Protein AF-A0A964MW70-F1 (afdb_monomer)

Radius of gyration: 24.12 Å; Cα contacts (8 Å, |Δi|>4): 691; chains: 1; bounding box: 58×48×66 Å

Foldseek 3Di:
DDQALLNVLCVVVVADKDKQFFDFDPLCFLVRSCVRRVHDQQQEWDWFWKAAPVRAIAIEIGRRPWDFQQVQVCVVVVTPTMGTDDQVSLCVFQVAHPQQGFPGSGPHDHAYEYAQCNLVDQKHWYHSRYHRMTMMHGVVSVCVSRVHHYGNGTDDDPDDDDDDDDDDDRDDPDQAFPVNVVVDDPPQWFWWFFSSGIDTHHDDDPVLVVLLVLVCCLVVVLCVVVCLLWDKDAPPAWADLDRRGIHGARMFTAGNVRPVQDDPRHGDAAGQEGEHEDDPVCVCCLVPVVQVVNLQRDRQKYWYHYLVQLKIWIFGHDPVSHGDGDDIDHAPPQAWDDDPSRPPRTHGSNVSNPDD

Mean predicted aligned error: 15.32 Å

Sequence (356 aa):
MSATPAIHFLRAHKVPYTQQPYRYEERGGTAVSARELGVDEHLVIKTLIMEDEAKQPLIVLMHGDRDVSTKNLARQIGKKTVSLCDPEVAQKHSGYLVGGTSPFGTRKAMPVYMERTIADLDRVFINGGRRGFLVALAPADLVRALSPTLVDAQVQDFLMREQDAMPTIARSDVRLTYDDFLRFPEDGKRHELIDGVHYVTASPNLGHQELLGRLHLAIGNFLVGRRHLGRVFLSPSDVVLSYYDIVEPDLLFVAGDQQDILTEANVQGPPALVVEILSPSTRRRDEGIKRKLFAEKGIREYWIVDPKGLRVTVFRRSGDGQFPRLTELAAGQALRLKTPLLPGFALSIDDLFAPA

Structure (mmCIF, N/CA/C/O backbone):
data_AF-A0A964MW70-F1
#
_entry.id   AF-A0A964MW70-F1
#
loop_
_atom_site.group_PDB
_atom_site.id
_atom_site.type_symbol
_atom_site.label_atom_id
_atom_site.label_alt_id
_atom_site.label_comp_id
_atom_site.label_asym_id
_atom_site.label_entity_id
_atom_site.label_seq_id
_atom_site.pdbx_PDB_ins_code
_atom_site.Cartn_x
_atom_site.Cartn_y
_atom_site.Cartn_z
_atom_site.occupancy
_atom_site.B_iso_or_equiv
_atom_site.auth_seq_id
_atom_site.auth_comp_id
_atom_site.auth_asym_id
_atom_site.auth_atom_id
_atom_site.pdbx_PDB_model_num
ATOM 1 N N . MET A 1 1 ? 28.906 -2.434 -30.046 1.00 52.22 1 MET A N 1
ATOM 2 C CA . MET A 1 1 ? 28.549 -2.860 -28.670 1.00 52.22 1 MET A CA 1
ATOM 3 C C . MET A 1 1 ? 28.626 -4.377 -28.610 1.00 52.22 1 MET A C 1
ATOM 5 O O . MET A 1 1 ? 28.140 -5.008 -29.542 1.00 52.22 1 MET A O 1
ATOM 9 N N . SER A 1 2 ? 29.267 -4.953 -27.589 1.00 61.12 2 SER A N 1
ATOM 10 C CA . SER A 1 2 ? 29.343 -6.410 -27.417 1.00 61.12 2 SER A CA 1
ATOM 11 C C . SER A 1 2 ? 27.939 -7.008 -27.287 1.00 61.12 2 SER A C 1
ATOM 13 O O . SER A 1 2 ? 27.072 -6.442 -26.619 1.00 61.12 2 SER A O 1
ATOM 15 N N . ALA A 1 3 ? 27.695 -8.122 -27.976 1.00 84.12 3 ALA A N 1
ATOM 16 C CA . ALA A 1 3 ? 26.429 -8.834 -27.884 1.00 84.12 3 ALA A CA 1
ATOM 17 C C . ALA A 1 3 ? 26.310 -9.479 -26.494 1.00 84.12 3 ALA A C 1
ATOM 19 O O . ALA A 1 3 ? 27.238 -10.124 -26.013 1.00 84.12 3 ALA A O 1
ATOM 20 N N . THR A 1 4 ? 25.178 -9.266 -25.826 1.00 94.94 4 THR A N 1
ATOM 21 C CA . THR A 1 4 ? 24.877 -9.905 -24.539 1.00 94.94 4 THR A CA 1
ATOM 22 C C . THR A 1 4 ? 24.480 -11.372 -24.765 1.00 94.94 4 THR A C 1
ATOM 24 O O . THR A 1 4 ? 24.057 -11.724 -25.875 1.00 94.94 4 THR A O 1
ATOM 27 N N . PRO A 1 5 ? 24.522 -12.240 -23.735 1.00 96.44 5 PRO A N 1
ATOM 28 C CA . PRO A 1 5 ? 24.026 -13.611 -23.875 1.00 96.44 5 PRO A CA 1
ATOM 29 C C . PRO A 1 5 ? 22.554 -13.679 -24.325 1.00 96.44 5 PRO A C 1
ATOM 31 O O . PRO A 1 5 ? 22.184 -14.586 -25.066 1.00 96.44 5 PRO A O 1
ATOM 34 N N . ALA A 1 6 ? 21.742 -12.667 -23.994 1.00 97.25 6 ALA A N 1
ATOM 35 C CA . ALA A 1 6 ? 20.357 -12.564 -24.441 1.00 97.25 6 ALA A CA 1
ATOM 36 C C . ALA A 1 6 ? 20.277 -12.328 -25.956 1.00 97.25 6 ALA A C 1
ATOM 38 O O . ALA A 1 6 ? 19.534 -13.009 -26.655 1.00 97.25 6 ALA A O 1
ATOM 39 N N . ILE A 1 7 ? 21.103 -11.424 -26.495 1.00 97.69 7 ILE A N 1
ATOM 40 C CA . ILE A 1 7 ? 21.187 -11.186 -27.943 1.00 97.69 7 ILE A CA 1
ATOM 41 C C . ILE A 1 7 ? 21.673 -12.432 -28.690 1.00 97.69 7 ILE A C 1
ATOM 43 O O . ILE A 1 7 ? 21.158 -12.741 -29.765 1.00 97.69 7 ILE A O 1
ATOM 47 N N . HIS A 1 8 ? 22.631 -13.171 -28.129 1.00 97.00 8 HIS A N 1
ATOM 48 C CA . HIS A 1 8 ? 23.061 -14.447 -28.700 1.00 97.00 8 HIS A CA 1
ATOM 49 C C . HIS A 1 8 ? 21.929 -15.478 -28.715 1.00 97.00 8 HIS A C 1
ATOM 51 O O . HIS A 1 8 ? 21.694 -16.096 -29.753 1.00 97.00 8 HIS A O 1
ATOM 57 N N . PHE A 1 9 ? 21.192 -15.611 -27.609 1.00 97.56 9 PHE A N 1
ATOM 58 C CA . PHE A 1 9 ? 20.033 -16.494 -27.516 1.00 97.56 9 PHE A CA 1
ATOM 59 C C . PHE A 1 9 ? 18.970 -16.144 -28.565 1.00 97.56 9 PHE A C 1
ATOM 61 O O . PHE A 1 9 ? 18.556 -17.018 -29.325 1.00 97.56 9 PHE A O 1
ATOM 68 N N . LEU A 1 10 ? 18.570 -14.871 -28.660 1.00 97.50 10 LEU A N 1
ATOM 69 C CA . LEU A 1 10 ? 17.536 -14.421 -29.600 1.00 97.50 10 LEU A CA 1
ATOM 70 C C . LEU A 1 10 ? 17.926 -14.693 -31.056 1.00 97.50 10 LEU A C 1
ATOM 72 O O . LEU A 1 10 ? 17.113 -15.190 -31.833 1.00 97.50 10 LEU A O 1
ATOM 76 N N . ARG A 1 11 ? 19.189 -14.436 -31.418 1.00 97.06 11 ARG A N 1
ATOM 77 C CA . ARG A 1 11 ? 19.714 -14.740 -32.758 1.00 97.06 11 ARG A CA 1
ATOM 78 C C . ARG A 1 11 ? 19.714 -16.239 -33.048 1.00 97.06 11 ARG A C 1
ATOM 80 O O . ARG A 1 11 ? 19.270 -16.638 -34.120 1.00 97.06 11 ARG A O 1
ATOM 87 N N . ALA A 1 12 ? 20.172 -17.060 -32.101 1.00 96.81 12 ALA A N 1
ATOM 88 C CA . ALA A 1 12 ? 20.212 -18.515 -32.254 1.00 96.81 12 ALA A CA 1
ATOM 89 C C . ALA A 1 12 ? 18.808 -19.117 -32.453 1.00 96.81 12 ALA A C 1
ATOM 91 O O . ALA A 1 12 ? 18.634 -20.016 -33.271 1.00 96.81 12 ALA A O 1
ATOM 92 N N . HIS A 1 13 ? 17.799 -18.565 -31.774 1.00 96.56 13 HIS A N 1
ATOM 93 C CA . HIS A 1 13 ? 16.400 -19.008 -31.857 1.00 96.56 13 HIS A CA 1
ATOM 94 C C . HIS A 1 13 ? 15.584 -18.277 -32.934 1.00 96.56 13 HIS A C 1
ATOM 96 O O . HIS A 1 13 ? 14.363 -18.455 -33.016 1.00 96.56 13 HIS A O 1
ATOM 102 N N . LYS A 1 14 ? 16.252 -17.455 -33.762 1.00 97.19 14 LYS A N 1
ATOM 103 C CA . LYS A 1 14 ? 15.648 -16.665 -34.845 1.00 97.19 14 LYS A CA 1
ATOM 104 C C . LYS A 1 14 ? 14.423 -15.883 -34.361 1.00 97.19 14 LYS A C 1
ATOM 106 O O . LYS A 1 14 ? 13.366 -15.901 -34.985 1.00 97.19 14 LYS A O 1
ATOM 111 N N . VAL A 1 15 ? 14.546 -15.255 -33.196 1.00 97.56 15 VAL A N 1
ATOM 112 C CA . VAL A 1 15 ? 13.506 -14.394 -32.634 1.00 97.56 15 VAL A CA 1
ATOM 113 C C . VAL A 1 15 ? 13.641 -13.006 -33.259 1.00 97.56 15 VAL A C 1
ATOM 115 O O . VAL A 1 15 ? 14.720 -12.420 -33.156 1.00 97.56 15 VAL A O 1
ATOM 118 N N . PRO A 1 16 ? 12.599 -12.466 -33.913 1.00 97.00 16 PRO A N 1
ATOM 119 C CA . PRO A 1 16 ? 12.584 -11.076 -34.348 1.00 97.00 16 PRO A CA 1
ATOM 120 C C . PRO A 1 16 ? 12.596 -10.134 -33.139 1.00 97.00 16 PRO A C 1
ATOM 122 O O . PRO A 1 16 ? 11.816 -10.294 -32.203 1.00 97.00 16 PRO A O 1
ATOM 125 N N . TYR A 1 17 ? 13.480 -9.138 -33.145 1.00 97.81 17 TYR A N 1
ATOM 126 C CA . TYR A 1 17 ? 13.517 -8.104 -32.112 1.00 97.81 17 TYR A CA 1
ATOM 127 C C . TYR A 1 17 ? 14.133 -6.812 -32.650 1.00 97.81 17 TYR A C 1
ATOM 129 O O . TYR A 1 17 ? 14.939 -6.821 -33.582 1.00 97.81 17 TYR A O 1
ATOM 137 N N . THR A 1 18 ? 13.815 -5.695 -32.004 1.00 97.62 18 THR A N 1
ATOM 138 C CA . THR A 1 18 ? 14.512 -4.415 -32.198 1.00 97.62 18 THR A CA 1
ATOM 139 C C . THR A 1 18 ? 15.239 -4.017 -30.926 1.00 97.62 18 THR A C 1
ATOM 141 O O . THR A 1 18 ? 14.731 -4.238 -29.829 1.00 97.62 18 THR A O 1
ATOM 144 N N . GLN A 1 19 ? 16.407 -3.402 -31.061 1.00 96.88 19 GLN A N 1
ATOM 145 C CA . GLN A 1 19 ? 17.203 -2.922 -29.933 1.00 96.88 19 GLN A CA 1
ATOM 146 C C . GLN A 1 19 ? 16.720 -1.549 -29.465 1.00 96.88 19 GLN A C 1
ATOM 148 O O . GLN A 1 19 ? 16.511 -0.672 -30.295 1.00 96.88 19 GLN A O 1
ATOM 153 N N . GLN A 1 20 ? 16.581 -1.371 -28.152 1.00 96.25 20 GLN A N 1
ATOM 154 C CA . GLN A 1 20 ? 16.084 -0.148 -27.520 1.00 96.25 20 GLN A CA 1
ATOM 155 C C . GLN A 1 20 ? 17.065 0.295 -26.418 1.00 96.25 20 GLN A C 1
ATOM 157 O O . GLN A 1 20 ? 16.895 -0.060 -25.245 1.00 96.25 20 GLN A O 1
ATOM 162 N N . PRO A 1 21 ? 18.171 0.975 -26.777 1.00 94.94 21 PRO A N 1
ATOM 163 C CA . PRO A 1 21 ? 19.058 1.572 -25.789 1.00 94.94 21 PRO A CA 1
ATOM 164 C C . PRO A 1 21 ? 18.368 2.763 -25.115 1.00 94.94 21 PRO A C 1
ATOM 166 O O . PRO A 1 21 ? 17.675 3.531 -25.771 1.00 94.94 21 PRO A O 1
ATOM 169 N N . TYR A 1 22 ? 18.597 2.936 -23.819 1.00 89.94 22 TYR A N 1
ATOM 170 C CA . TYR A 1 22 ? 18.085 4.070 -23.053 1.00 89.94 22 TYR A CA 1
ATOM 171 C C . TYR A 1 22 ? 19.114 4.512 -22.014 1.00 89.94 22 TYR A C 1
ATOM 173 O O . TYR A 1 22 ? 20.021 3.752 -21.650 1.00 89.94 22 TYR A O 1
ATOM 181 N N . ARG A 1 23 ? 18.994 5.748 -21.523 1.00 87.38 23 ARG A N 1
ATOM 182 C CA . ARG A 1 23 ? 19.874 6.238 -20.464 1.00 87.38 23 ARG A CA 1
ATOM 183 C C . ARG A 1 23 ? 19.537 5.516 -19.162 1.00 87.38 23 ARG A C 1
ATOM 185 O O . ARG A 1 23 ? 18.455 5.679 -18.611 1.00 87.38 23 ARG A O 1
ATOM 192 N N . TYR A 1 24 ? 20.465 4.695 -18.679 1.00 80.62 24 TYR A N 1
ATOM 193 C CA . TYR A 1 24 ? 20.285 4.022 -17.398 1.00 80.62 24 TYR A CA 1
ATOM 194 C C . TYR A 1 24 ? 20.363 5.023 -16.244 1.00 80.62 24 TYR A C 1
ATOM 196 O O . TYR A 1 24 ? 21.269 5.855 -16.195 1.00 80.62 24 TYR A O 1
ATOM 204 N N . GLU A 1 25 ? 19.450 4.866 -15.296 1.00 78.69 25 GLU A N 1
ATOM 205 C CA . GLU A 1 25 ? 19.425 5.573 -14.024 1.00 78.69 25 GLU A CA 1
ATOM 206 C C . GLU A 1 25 ? 19.442 4.526 -12.906 1.00 78.69 25 GLU A C 1
ATOM 208 O O . GLU A 1 25 ? 18.705 3.532 -12.947 1.00 78.69 25 GLU A O 1
ATOM 213 N N . GLU A 1 26 ? 20.327 4.704 -11.930 1.00 68.44 26 GLU A N 1
ATOM 214 C CA . GLU A 1 26 ? 20.434 3.775 -10.811 1.00 68.44 26 GLU A CA 1
ATOM 215 C C . GLU A 1 26 ? 19.157 3.813 -9.962 1.00 68.44 26 GLU A C 1
ATOM 217 O O . GLU A 1 26 ? 18.648 4.881 -9.650 1.00 68.44 26 GLU A O 1
ATOM 222 N N . ARG A 1 27 ? 18.615 2.634 -9.621 1.00 61.12 27 ARG A N 1
ATOM 223 C CA . ARG A 1 27 ? 17.327 2.464 -8.914 1.00 61.12 27 ARG A CA 1
ATOM 224 C C . ARG A 1 27 ? 16.087 3.020 -9.645 1.00 61.12 27 ARG A C 1
ATOM 226 O O . ARG A 1 27 ? 15.013 3.048 -9.057 1.00 61.12 27 ARG A O 1
ATOM 233 N N . GLY A 1 28 ? 16.189 3.345 -10.936 1.00 60.06 28 GLY A N 1
ATOM 234 C CA . GLY A 1 28 ? 15.074 3.867 -11.739 1.00 60.06 28 GLY A CA 1
ATOM 235 C C . GLY A 1 28 ? 13.985 2.855 -12.136 1.00 60.06 28 GLY A C 1
ATOM 236 O O . GLY A 1 28 ? 12.883 3.243 -12.521 1.00 60.06 28 GLY A O 1
ATOM 237 N N . GLY A 1 29 ? 14.274 1.551 -12.057 1.00 78.88 29 GLY A N 1
ATOM 238 C CA . GLY A 1 29 ? 13.310 0.493 -12.382 1.00 78.88 29 GLY A CA 1
ATOM 239 C C . GLY A 1 29 ? 12.794 0.539 -13.829 1.00 78.88 29 GLY A C 1
ATOM 240 O O . GLY A 1 29 ? 13.486 0.995 -14.742 1.00 78.88 29 GLY A O 1
ATOM 241 N N . THR A 1 30 ? 11.581 0.028 -14.040 1.00 79.25 30 THR A N 1
ATOM 242 C CA . THR A 1 30 ? 10.905 0.010 -15.347 1.00 79.25 30 THR A CA 1
ATOM 243 C C . THR A 1 30 ? 10.373 1.378 -15.763 1.00 79.25 30 THR A C 1
ATOM 245 O O . THR A 1 30 ? 10.459 1.705 -16.948 1.00 79.25 30 THR A O 1
ATOM 248 N N . ALA A 1 31 ? 9.955 2.210 -14.805 1.00 73.31 31 ALA A N 1
ATOM 249 C CA . ALA A 1 31 ? 9.483 3.575 -15.028 1.00 73.31 31 ALA A CA 1
ATOM 250 C C . ALA A 1 31 ? 10.495 4.441 -15.796 1.00 73.31 31 ALA A C 1
ATOM 252 O O . ALA A 1 31 ? 10.123 5.140 -16.736 1.00 73.31 31 ALA A O 1
ATOM 253 N N . VAL A 1 32 ? 11.792 4.353 -15.468 1.00 78.56 32 VAL A N 1
ATOM 254 C CA . VAL A 1 32 ? 12.830 5.086 -16.214 1.00 78.56 32 VAL A CA 1
ATOM 255 C C . VAL A 1 32 ? 12.936 4.594 -17.651 1.00 78.56 32 VAL A C 1
ATOM 257 O O . VAL A 1 32 ? 12.932 5.405 -18.569 1.00 78.56 32 VAL A O 1
ATOM 260 N N . SER A 1 33 ? 12.987 3.281 -17.888 1.00 81.19 33 SER A N 1
ATOM 261 C CA . SER A 1 33 ? 13.048 2.779 -19.266 1.00 81.19 33 SER A CA 1
ATOM 262 C C . SER A 1 33 ? 11.795 3.111 -20.078 1.00 81.19 33 SER A C 1
ATOM 264 O O . SER A 1 33 ? 11.914 3.402 -21.262 1.00 81.19 33 SER A O 1
ATOM 266 N N . ALA A 1 34 ? 10.618 3.114 -19.447 1.00 82.12 34 ALA A N 1
ATOM 267 C CA . ALA A 1 34 ? 9.363 3.506 -20.076 1.00 82.12 34 ALA A CA 1
ATOM 268 C C . ALA A 1 34 ? 9.392 4.988 -20.486 1.00 82.12 34 ALA A C 1
ATOM 270 O O . ALA A 1 34 ? 9.175 5.314 -21.653 1.00 82.12 34 ALA A O 1
ATOM 271 N N . ARG A 1 35 ? 9.786 5.869 -19.552 1.00 89.31 35 ARG A N 1
ATOM 272 C CA . ARG A 1 35 ? 9.960 7.312 -19.774 1.00 89.31 35 ARG A CA 1
ATOM 273 C C . ARG A 1 35 ? 10.939 7.610 -20.908 1.00 89.31 35 ARG A C 1
ATOM 275 O O . ARG A 1 35 ? 10.603 8.355 -21.819 1.00 89.31 35 ARG A O 1
ATOM 282 N N . GLU A 1 36 ? 12.141 7.039 -20.855 1.00 85.62 36 GLU A N 1
ATOM 283 C CA . GLU A 1 36 ? 13.201 7.312 -21.836 1.00 85.62 36 GLU A CA 1
ATOM 284 C C . GLU A 1 36 ? 12.852 6.800 -23.241 1.00 85.62 36 GLU A C 1
ATOM 286 O O . GLU A 1 36 ? 13.302 7.368 -24.233 1.00 85.62 36 GLU A O 1
ATOM 291 N N . LEU A 1 37 ? 12.061 5.727 -23.335 1.00 88.38 37 LEU A N 1
ATOM 292 C CA . LEU A 1 37 ? 11.615 5.165 -24.611 1.00 88.38 37 LEU A CA 1
ATOM 293 C C . LEU A 1 37 ? 10.277 5.750 -25.092 1.00 88.38 37 LEU A C 1
ATOM 295 O O . LEU A 1 37 ? 9.871 5.457 -26.215 1.00 88.38 37 LEU A O 1
ATOM 299 N N . GLY A 1 38 ? 9.603 6.566 -24.274 1.00 87.44 38 GLY A N 1
ATOM 300 C CA . GLY A 1 38 ? 8.296 7.144 -24.590 1.00 87.44 38 GLY A CA 1
ATOM 301 C C . GLY A 1 38 ? 7.191 6.096 -24.734 1.00 87.44 38 GLY A C 1
ATOM 302 O O . GLY A 1 38 ? 6.350 6.214 -25.623 1.00 87.44 38 GLY A O 1
ATOM 303 N N . VAL A 1 39 ? 7.216 5.049 -23.906 1.00 85.31 39 VAL A N 1
ATOM 304 C CA . VAL A 1 39 ? 6.242 3.945 -23.935 1.00 85.31 39 VAL A CA 1
ATOM 305 C C . VAL A 1 39 ? 5.545 3.796 -22.590 1.00 85.31 39 VAL A C 1
ATOM 307 O O . VAL A 1 39 ? 6.069 4.223 -21.564 1.00 85.31 39 VAL A O 1
ATOM 310 N N . ASP A 1 40 ? 4.375 3.162 -22.594 1.00 83.31 40 ASP A N 1
ATOM 311 C CA . ASP A 1 40 ? 3.671 2.801 -21.366 1.00 83.31 40 ASP A CA 1
ATOM 312 C C . ASP A 1 40 ? 4.504 1.791 -20.548 1.00 83.31 40 ASP A C 1
ATOM 314 O O . ASP A 1 40 ? 5.035 0.816 -21.094 1.00 83.31 40 ASP A O 1
ATOM 318 N N . GLU A 1 41 ? 4.632 2.019 -19.237 1.00 87.69 41 GLU A N 1
ATOM 319 C CA . GLU A 1 41 ? 5.361 1.127 -18.331 1.00 87.69 41 GLU A CA 1
ATOM 320 C C . GLU A 1 41 ? 4.754 -0.283 -18.292 1.00 87.69 41 GLU A C 1
ATOM 322 O O . GLU A 1 41 ? 5.486 -1.261 -18.126 1.00 87.69 41 GLU A O 1
ATOM 327 N N . HIS A 1 42 ? 3.451 -0.413 -18.544 1.00 93.12 42 HIS A N 1
ATOM 328 C CA . HIS A 1 42 ? 2.763 -1.695 -18.650 1.00 93.12 42 HIS A CA 1
ATOM 329 C C . HIS A 1 42 ? 3.316 -2.581 -19.780 1.00 93.12 42 HIS A C 1
ATOM 331 O O . HIS A 1 42 ? 3.296 -3.811 -19.682 1.00 93.12 42 HIS A O 1
ATOM 337 N N . LEU A 1 43 ? 3.874 -1.978 -20.838 1.00 89.56 43 LEU A N 1
ATOM 338 C CA . LEU A 1 43 ? 4.520 -2.694 -21.946 1.00 89.56 43 LEU A CA 1
ATOM 339 C C . LEU A 1 43 ? 5.961 -3.113 -21.619 1.00 89.56 43 LEU A C 1
ATOM 341 O O . LEU A 1 43 ? 6.555 -3.917 -22.346 1.00 89.56 43 LEU A O 1
ATOM 345 N N . VAL A 1 44 ? 6.547 -2.569 -20.549 1.00 96.00 44 VAL A N 1
ATOM 346 C CA . VAL A 1 44 ? 7.895 -2.911 -20.095 1.00 96.00 44 VAL A CA 1
ATOM 347 C C . VAL A 1 44 ? 7.820 -4.103 -19.148 1.00 96.00 44 VAL A C 1
ATOM 349 O O . VAL A 1 44 ? 7.258 -4.018 -18.067 1.00 96.00 44 VAL A O 1
ATOM 352 N N . ILE A 1 45 ? 8.420 -5.229 -19.519 1.00 97.75 45 ILE A N 1
ATOM 353 C CA . ILE A 1 45 ? 8.318 -6.479 -18.766 1.00 97.75 45 ILE A CA 1
ATOM 354 C C . ILE A 1 45 ? 9.520 -6.653 -17.837 1.00 97.75 45 ILE A C 1
ATOM 356 O O . ILE A 1 45 ? 10.677 -6.738 -18.267 1.00 97.75 45 ILE A O 1
ATOM 360 N N . LYS A 1 46 ? 9.237 -6.762 -16.538 1.00 94.38 46 LYS A N 1
ATOM 361 C CA . LYS A 1 46 ? 10.203 -7.130 -15.499 1.00 94.38 46 LYS A CA 1
ATOM 362 C C . LYS A 1 46 ? 10.538 -8.605 -15.607 1.00 94.38 46 LYS A C 1
ATOM 364 O O . LYS A 1 46 ? 9.657 -9.445 -15.743 1.00 94.38 46 LYS A O 1
ATOM 369 N N . THR A 1 47 ? 11.823 -8.916 -15.478 1.00 96.31 47 THR A N 1
ATOM 370 C CA . THR A 1 47 ? 12.310 -10.287 -15.303 1.00 96.31 47 THR A CA 1
ATOM 371 C C . THR A 1 47 ? 12.795 -10.447 -13.874 1.00 96.31 47 THR A C 1
ATOM 373 O O . THR A 1 47 ? 13.833 -9.900 -13.501 1.00 96.31 47 THR A O 1
ATOM 376 N N . LEU A 1 48 ? 12.033 -11.178 -13.070 1.00 94.50 48 LEU A N 1
ATOM 377 C CA . LEU A 1 48 ? 12.323 -11.406 -11.660 1.00 94.50 48 LEU A CA 1
ATOM 378 C C . LEU A 1 48 ? 12.856 -12.822 -11.476 1.00 94.50 48 LEU A C 1
ATOM 380 O O . LEU A 1 48 ? 12.255 -13.777 -11.964 1.00 94.50 48 LEU A O 1
ATOM 384 N N . ILE A 1 49 ? 13.973 -12.955 -10.761 1.00 94.50 49 ILE A N 1
ATOM 385 C CA . ILE A 1 49 ? 14.483 -14.259 -10.333 1.00 94.50 49 ILE A CA 1
ATOM 386 C C . ILE A 1 49 ? 13.954 -14.513 -8.928 1.00 94.50 49 ILE A C 1
ATOM 388 O O . ILE A 1 49 ? 14.224 -13.743 -8.006 1.00 94.50 49 ILE A O 1
ATOM 392 N N . MET A 1 50 ? 13.165 -15.566 -8.790 1.00 96.25 50 MET A N 1
ATOM 393 C CA . MET A 1 50 ? 12.509 -15.958 -7.550 1.00 96.25 50 MET A CA 1
ATOM 394 C C . MET A 1 50 ? 12.907 -17.385 -7.187 1.00 96.25 50 MET A C 1
ATOM 396 O O . MET A 1 50 ? 13.498 -18.099 -7.995 1.00 96.25 50 MET A O 1
ATOM 400 N N . GLU A 1 51 ? 12.560 -17.813 -5.985 1.00 94.06 51 GLU A N 1
ATOM 401 C CA . GLU A 1 51 ? 12.820 -19.158 -5.486 1.00 94.06 51 GLU A CA 1
ATOM 402 C C . GLU A 1 51 ? 11.646 -19.682 -4.661 1.00 94.06 51 GLU A C 1
ATOM 404 O O . GLU A 1 51 ? 10.903 -18.905 -4.055 1.00 94.06 51 GLU A O 1
ATOM 409 N N . ASP A 1 52 ? 11.472 -21.002 -4.667 1.00 95.56 52 ASP A N 1
ATOM 410 C CA . ASP A 1 52 ? 10.495 -21.690 -3.822 1.00 95.56 52 ASP A CA 1
ATOM 411 C C . ASP A 1 52 ? 11.048 -22.008 -2.417 1.00 95.56 52 ASP A C 1
ATOM 413 O O . ASP A 1 52 ? 12.201 -21.710 -2.091 1.00 95.56 52 ASP A O 1
ATOM 417 N N . GLU A 1 53 ? 10.239 -22.655 -1.570 1.00 93.75 53 GLU A N 1
ATOM 418 C CA . GLU A 1 53 ? 10.660 -23.077 -0.225 1.00 93.75 53 GLU A CA 1
ATOM 419 C C . GLU A 1 53 ? 11.893 -24.000 -0.204 1.00 93.75 53 GLU A C 1
ATOM 421 O O . GLU A 1 53 ? 12.571 -24.096 0.817 1.00 93.75 53 GLU A O 1
ATOM 426 N N . ALA A 1 54 ? 12.193 -24.676 -1.316 1.00 95.19 54 ALA A N 1
ATOM 427 C CA . ALA A 1 54 ? 13.337 -25.566 -1.476 1.00 95.19 54 ALA A CA 1
ATOM 428 C C . ALA A 1 54 ? 14.534 -24.868 -2.149 1.00 95.19 54 ALA A C 1
ATOM 430 O O . ALA A 1 54 ? 15.483 -25.542 -2.558 1.00 95.19 54 ALA A O 1
ATOM 431 N N . LYS A 1 55 ? 14.501 -23.530 -2.272 1.00 93.31 55 LYS A N 1
ATOM 432 C CA . LYS A 1 55 ? 15.522 -22.711 -2.945 1.00 93.31 55 LYS A CA 1
ATOM 433 C C . LYS A 1 55 ? 15.714 -23.088 -4.420 1.00 93.31 55 LYS A C 1
ATOM 435 O O . LYS A 1 55 ? 16.791 -22.891 -4.989 1.00 93.31 55 LYS A O 1
ATOM 440 N N . GLN A 1 56 ? 14.688 -23.653 -5.064 1.00 96.19 56 GLN A N 1
ATOM 441 C CA . GLN A 1 56 ? 14.724 -23.899 -6.502 1.00 96.19 56 GLN A CA 1
ATOM 442 C C . GLN A 1 56 ? 14.399 -22.603 -7.250 1.00 96.19 56 GLN A C 1
ATOM 444 O O . GLN A 1 56 ? 13.325 -22.039 -7.034 1.00 96.19 56 GLN A O 1
ATOM 449 N N . PRO A 1 57 ? 15.294 -22.123 -8.132 1.00 97.25 57 PRO A N 1
ATOM 450 C CA . PRO A 1 57 ? 15.107 -20.844 -8.790 1.00 97.25 57 PRO A CA 1
ATOM 451 C C . PRO A 1 57 ? 14.129 -20.945 -9.961 1.00 97.25 57 PRO A C 1
ATOM 453 O O . PRO A 1 57 ? 14.125 -21.928 -10.706 1.00 97.25 57 PRO A O 1
ATOM 456 N N . LEU A 1 58 ? 13.355 -19.886 -10.151 1.00 98.44 58 LEU A N 1
ATOM 457 C CA . LEU A 1 58 ? 12.376 -19.711 -11.215 1.00 98.44 58 LEU A CA 1
ATOM 458 C C . LEU A 1 58 ? 12.388 -18.264 -11.722 1.00 98.44 58 LEU A C 1
ATOM 460 O O . LEU A 1 58 ? 12.811 -17.348 -11.015 1.00 98.44 58 LEU A O 1
ATOM 464 N N . ILE A 1 59 ? 11.928 -18.056 -12.954 1.00 98.50 59 ILE A N 1
ATOM 465 C CA . ILE A 1 59 ? 11.771 -16.727 -13.552 1.00 98.50 59 ILE A CA 1
ATOM 466 C C . ILE A 1 59 ? 10.295 -16.346 -13.525 1.00 98.50 59 ILE A C 1
ATOM 468 O O . ILE A 1 59 ? 9.445 -17.157 -13.888 1.00 98.50 59 ILE A O 1
ATOM 472 N N . VAL A 1 60 ? 10.003 -15.097 -13.165 1.00 98.12 60 VAL A N 1
ATOM 473 C CA . VAL A 1 60 ? 8.677 -14.496 -13.336 1.00 98.12 60 VAL A CA 1
ATOM 474 C C . VAL A 1 60 ? 8.767 -13.291 -14.259 1.00 98.12 60 VAL A C 1
ATOM 476 O O . VAL A 1 60 ? 9.576 -12.387 -14.034 1.00 98.12 60 VAL A O 1
ATOM 479 N N . LEU A 1 61 ? 7.923 -13.286 -15.288 1.00 98.31 61 LEU A N 1
ATOM 480 C CA . LEU A 1 61 ? 7.706 -12.161 -16.187 1.00 98.31 61 LEU A CA 1
ATOM 481 C C . LEU A 1 61 ? 6.441 -11.417 -15.762 1.00 98.31 61 LEU A C 1
ATOM 483 O O . LEU A 1 61 ? 5.368 -12.016 -15.691 1.00 98.31 61 LEU A O 1
ATOM 487 N N . MET A 1 62 ? 6.581 -10.127 -15.465 1.00 96.75 62 MET A N 1
ATOM 488 C CA . MET A 1 62 ? 5.505 -9.278 -14.943 1.00 96.75 62 MET A CA 1
ATOM 489 C C . MET A 1 62 ? 5.534 -7.905 -15.615 1.00 96.75 62 MET A C 1
ATOM 491 O O . MET A 1 62 ? 6.618 -7.410 -15.927 1.00 96.75 62 MET A O 1
ATOM 495 N N . HIS A 1 63 ? 4.374 -7.275 -15.800 1.00 94.56 63 HIS A N 1
ATOM 496 C CA . HIS A 1 63 ? 4.292 -5.887 -16.263 1.00 94.56 63 HIS A CA 1
ATOM 497 C C . HIS A 1 63 ? 5.059 -4.936 -15.329 1.00 94.56 63 HIS A C 1
ATOM 499 O O . HIS A 1 63 ? 5.144 -5.170 -14.120 1.00 94.56 63 HIS A O 1
ATOM 505 N N . GLY A 1 64 ? 5.644 -3.873 -15.877 1.00 82.62 64 GLY A N 1
ATOM 506 C CA . GLY A 1 64 ? 6.506 -2.936 -15.153 1.00 82.62 64 GLY A CA 1
ATOM 507 C C . GLY A 1 64 ? 5.786 -2.239 -14.006 1.00 82.62 64 GLY A C 1
ATOM 508 O O . GLY A 1 64 ? 6.312 -2.177 -12.892 1.00 82.62 64 GLY A O 1
ATOM 509 N N . ASP A 1 65 ? 4.537 -1.864 -14.256 1.00 79.88 65 ASP A N 1
ATOM 510 C CA . ASP A 1 65 ? 3.605 -1.195 -13.347 1.00 79.88 65 ASP A CA 1
ATOM 511 C C . ASP A 1 65 ? 2.922 -2.144 -12.342 1.00 79.88 65 ASP A C 1
ATOM 513 O O . ASP A 1 65 ? 2.197 -1.689 -11.458 1.00 79.88 65 ASP A O 1
ATOM 517 N N . ARG A 1 66 ? 3.130 -3.466 -12.444 1.00 83.06 66 ARG A N 1
ATOM 518 C CA . ARG A 1 66 ? 2.462 -4.470 -11.593 1.00 83.06 66 ARG A CA 1
ATOM 519 C C . ARG A 1 66 ? 3.423 -5.219 -10.695 1.00 83.06 66 ARG A C 1
ATOM 521 O O . ARG A 1 66 ? 4.559 -5.506 -11.060 1.00 83.06 66 ARG A O 1
ATOM 528 N N . ASP A 1 67 ? 2.951 -5.602 -9.517 1.00 82.94 67 ASP A N 1
ATOM 529 C CA . ASP A 1 67 ? 3.710 -6.448 -8.601 1.00 82.94 67 ASP A CA 1
ATOM 530 C C . ASP A 1 67 ? 3.240 -7.898 -8.637 1.00 82.94 67 ASP A C 1
ATOM 532 O O . ASP A 1 67 ? 2.079 -8.195 -8.915 1.00 82.94 67 ASP A O 1
ATOM 536 N N . VAL A 1 68 ? 4.154 -8.809 -8.302 1.00 81.00 68 VAL A N 1
ATOM 537 C CA . VAL A 1 68 ? 3.863 -10.240 -8.197 1.00 81.00 68 VAL A CA 1
ATOM 538 C C . VAL A 1 68 ? 3.256 -10.550 -6.829 1.00 81.00 68 VAL A C 1
ATOM 540 O O . VAL A 1 68 ? 3.891 -10.377 -5.788 1.00 81.00 68 VAL A O 1
ATOM 543 N N . SER A 1 69 ? 2.044 -11.094 -6.821 1.00 86.81 69 SER A N 1
ATOM 544 C CA . SER A 1 69 ? 1.458 -11.782 -5.677 1.00 86.81 69 SER A CA 1
ATOM 545 C C . SER A 1 69 ? 2.144 -13.136 -5.491 1.00 86.81 69 SER A C 1
ATOM 547 O O . SER A 1 69 ? 1.761 -14.145 -6.088 1.00 86.81 69 SER A O 1
ATOM 549 N N . THR A 1 70 ? 3.156 -13.178 -4.622 1.00 82.56 70 THR A N 1
ATOM 550 C CA . THR A 1 70 ? 3.904 -14.404 -4.285 1.00 82.56 70 THR A CA 1
ATOM 551 C C . THR A 1 70 ? 3.002 -15.538 -3.810 1.00 82.56 70 THR A C 1
ATOM 553 O O . THR A 1 70 ? 3.237 -16.697 -4.137 1.00 82.56 70 THR A O 1
ATOM 556 N N . LYS A 1 71 ? 1.926 -15.205 -3.090 1.00 83.00 71 LYS A N 1
ATOM 557 C CA . LYS A 1 71 ? 0.915 -16.161 -2.633 1.00 83.00 71 LYS A CA 1
ATOM 558 C C . LYS A 1 71 ? 0.125 -16.767 -3.796 1.00 83.00 71 LYS A C 1
ATOM 560 O O . LYS A 1 71 ? -0.058 -17.983 -3.834 1.00 83.00 71 LYS A O 1
ATOM 565 N N . ASN A 1 72 ? -0.350 -15.941 -4.734 1.00 82.56 72 ASN A N 1
ATOM 566 C CA . ASN A 1 72 ? -1.106 -16.435 -5.890 1.00 82.56 72 ASN A CA 1
ATOM 567 C C . ASN A 1 72 ? -0.219 -17.256 -6.820 1.00 82.56 72 ASN A C 1
ATOM 569 O O . ASN A 1 72 ? -0.675 -18.286 -7.317 1.00 82.56 72 ASN A O 1
ATOM 573 N N . LEU A 1 73 ? 1.027 -16.818 -7.015 1.00 91.19 73 LEU A N 1
ATOM 574 C CA . LEU A 1 73 ? 2.021 -17.555 -7.778 1.00 91.19 73 LEU A CA 1
ATOM 575 C C . LEU A 1 73 ? 2.287 -18.917 -7.136 1.00 91.19 73 LEU A C 1
ATOM 577 O O . LEU A 1 73 ? 2.049 -19.927 -7.787 1.00 91.19 73 LEU A O 1
ATOM 581 N N . ALA A 1 74 ? 2.677 -18.956 -5.853 1.00 91.06 74 ALA A N 1
ATOM 582 C CA . ALA A 1 74 ? 2.957 -20.195 -5.121 1.00 91.06 74 ALA A CA 1
ATOM 583 C C . ALA A 1 74 ? 1.800 -21.200 -5.231 1.00 91.06 74 ALA A C 1
ATOM 585 O O . ALA A 1 74 ? 2.018 -22.363 -5.567 1.00 91.06 74 ALA A O 1
ATOM 586 N N . ARG A 1 75 ? 0.556 -20.728 -5.060 1.00 91.62 75 ARG A N 1
ATOM 587 C CA . ARG A 1 75 ? -0.651 -21.550 -5.221 1.00 91.62 75 ARG A CA 1
ATOM 588 C C . ARG A 1 75 ? -0.785 -22.139 -6.628 1.00 91.62 75 ARG A C 1
ATOM 590 O O . ARG A 1 75 ? -1.105 -23.315 -6.748 1.00 91.62 75 ARG A O 1
ATOM 597 N N . GLN A 1 76 ? -0.573 -21.341 -7.674 1.00 95.25 76 GLN A N 1
ATOM 598 C CA . GLN A 1 76 ? -0.723 -21.790 -9.066 1.00 95.25 76 GLN A CA 1
ATOM 599 C C . GLN A 1 76 ? 0.363 -22.774 -9.492 1.00 95.25 76 GLN A C 1
ATOM 601 O O . GLN A 1 76 ? 0.089 -23.676 -10.277 1.00 95.25 76 GLN A O 1
ATOM 606 N N . ILE A 1 77 ? 1.573 -22.630 -8.952 1.00 94.62 77 ILE A N 1
ATOM 607 C CA . ILE A 1 77 ? 2.711 -23.487 -9.303 1.00 94.62 77 ILE A CA 1
ATOM 608 C C . ILE A 1 77 ? 2.889 -24.677 -8.344 1.00 94.62 77 ILE A C 1
ATOM 610 O O . ILE A 1 77 ? 3.872 -25.409 -8.444 1.00 94.62 77 ILE A O 1
ATOM 614 N N . GLY A 1 78 ? 1.957 -24.872 -7.402 1.00 94.69 78 GLY A N 1
ATOM 615 C CA . GLY A 1 78 ? 1.958 -26.000 -6.465 1.00 94.69 78 GLY A CA 1
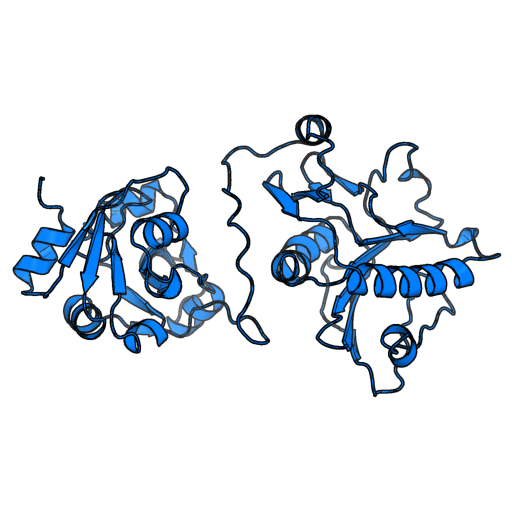ATOM 616 C C . GLY A 1 78 ? 3.072 -25.954 -5.414 1.00 94.69 78 GLY A C 1
ATOM 617 O O . GLY A 1 78 ? 3.561 -27.003 -4.996 1.00 94.69 78 GLY A O 1
ATOM 618 N N . LYS A 1 79 ? 3.495 -24.756 -4.999 1.00 95.88 79 LYS A N 1
ATOM 619 C CA . LYS A 1 79 ? 4.558 -24.528 -4.005 1.00 95.88 79 LYS A CA 1
ATOM 620 C C . LYS A 1 79 ? 3.996 -23.947 -2.715 1.00 95.88 79 LYS A C 1
ATOM 622 O O . LYS A 1 79 ? 2.949 -23.297 -2.723 1.00 95.88 79 LYS A O 1
ATOM 627 N N . LYS A 1 80 ? 4.687 -24.167 -1.592 1.00 86.44 80 LYS A N 1
ATOM 628 C CA . LYS A 1 80 ? 4.262 -23.610 -0.295 1.00 86.44 80 LYS A CA 1
ATOM 629 C C . LYS A 1 80 ? 4.498 -22.109 -0.239 1.00 86.44 80 LYS A C 1
ATOM 631 O O . LYS A 1 80 ? 3.639 -21.367 0.236 1.00 86.44 80 LYS A O 1
ATOM 636 N N . THR A 1 81 ? 5.653 -21.666 -0.722 1.00 82.69 81 THR A N 1
ATOM 637 C CA . THR A 1 81 ? 6.041 -20.256 -0.729 1.00 82.69 81 THR A CA 1
ATOM 638 C C . THR A 1 81 ? 6.878 -19.953 -1.953 1.00 82.69 81 THR A C 1
ATOM 640 O O . THR A 1 81 ? 7.633 -20.802 -2.410 1.00 82.69 81 THR A O 1
ATOM 643 N N . VAL A 1 82 ? 6.786 -18.721 -2.443 1.00 87.56 82 VAL A N 1
ATOM 644 C CA . VAL A 1 82 ? 7.717 -18.177 -3.432 1.00 87.56 82 VAL A CA 1
ATOM 645 C C . VAL A 1 82 ? 8.189 -16.817 -2.934 1.00 87.56 82 VAL A C 1
ATOM 647 O O . VAL A 1 82 ? 7.383 -16.030 -2.437 1.00 87.56 82 VAL A O 1
ATOM 650 N N . SER A 1 83 ? 9.475 -16.524 -3.064 1.00 79.81 83 SER A N 1
ATOM 651 C CA . SER A 1 83 ? 10.059 -15.229 -2.705 1.00 79.81 83 SER A CA 1
ATOM 652 C C . SER A 1 83 ? 11.063 -14.777 -3.754 1.00 79.81 83 SER A C 1
ATOM 654 O O . SER A 1 83 ? 11.580 -15.584 -4.520 1.00 79.81 83 SER A O 1
ATOM 656 N N . LEU A 1 84 ? 11.331 -13.474 -3.812 1.00 82.19 84 LEU A N 1
ATOM 657 C CA . LEU A 1 84 ? 12.410 -12.951 -4.645 1.00 82.19 84 LEU A CA 1
ATOM 658 C C . LEU A 1 84 ? 13.751 -13.508 -4.142 1.00 82.19 84 LEU A C 1
ATOM 660 O O . LEU A 1 84 ? 13.951 -13.593 -2.931 1.00 82.19 84 LEU A O 1
ATOM 664 N N . CYS A 1 85 ? 14.649 -13.884 -5.051 1.00 80.38 85 CYS A N 1
ATOM 665 C CA . CYS A 1 85 ? 16.012 -14.239 -4.668 1.00 80.38 85 CYS A CA 1
ATOM 666 C C . CYS A 1 85 ? 16.775 -12.995 -4.203 1.00 80.38 85 CYS A C 1
ATOM 668 O O . CYS A 1 85 ? 16.592 -11.904 -4.754 1.00 80.38 85 CYS A O 1
ATOM 670 N N . ASP A 1 86 ? 17.722 -13.190 -3.288 1.00 80.94 86 ASP A N 1
ATOM 671 C CA . ASP A 1 86 ? 18.725 -12.169 -2.997 1.00 80.94 86 ASP A CA 1
ATOM 672 C C . ASP A 1 86 ? 19.513 -11.807 -4.276 1.00 80.94 86 ASP A C 1
ATOM 674 O O . ASP A 1 86 ? 19.766 -12.686 -5.114 1.00 80.94 86 ASP A O 1
ATOM 678 N N . PRO A 1 87 ? 19.945 -10.542 -4.452 1.00 80.25 87 PRO A N 1
ATOM 679 C CA . PRO A 1 87 ? 20.627 -10.074 -5.664 1.00 80.25 87 PRO A CA 1
ATOM 680 C C . PRO A 1 87 ? 21.803 -10.947 -6.124 1.00 80.25 87 PRO A C 1
ATOM 682 O O . PRO A 1 87 ? 21.932 -11.242 -7.314 1.00 80.25 87 PRO A O 1
ATOM 685 N N . GLU A 1 88 ? 22.640 -11.403 -5.190 1.00 84.38 88 GLU A N 1
ATOM 686 C CA . GLU A 1 88 ? 23.802 -12.247 -5.494 1.00 84.38 88 GLU A CA 1
ATOM 687 C C . GLU A 1 88 ? 23.391 -13.633 -6.009 1.00 84.38 88 GLU A C 1
ATOM 689 O O . GLU A 1 88 ? 23.959 -14.148 -6.979 1.00 84.38 88 GLU A O 1
ATOM 694 N N . VAL A 1 89 ? 22.357 -14.225 -5.404 1.00 87.50 89 VAL A N 1
ATOM 695 C CA . VAL A 1 89 ? 21.793 -15.520 -5.811 1.00 87.50 89 VAL A CA 1
ATOM 696 C C . VAL A 1 89 ? 21.148 -15.400 -7.192 1.00 87.50 89 VAL A C 1
ATOM 698 O O . VAL A 1 89 ? 21.415 -16.215 -8.082 1.00 87.50 89 VAL A O 1
ATOM 701 N N . ALA A 1 90 ? 20.381 -14.330 -7.418 1.00 83.75 90 ALA A N 1
ATOM 702 C CA . ALA A 1 90 ? 19.782 -14.020 -8.710 1.00 83.75 90 ALA A CA 1
ATOM 703 C C . ALA A 1 90 ? 20.845 -13.862 -9.810 1.00 83.75 90 ALA A C 1
ATOM 705 O O . ALA A 1 90 ? 20.695 -14.409 -10.906 1.00 83.75 90 ALA A O 1
ATOM 706 N N . GLN A 1 91 ? 21.952 -13.169 -9.527 1.00 88.31 91 GLN A N 1
ATOM 707 C CA . GLN A 1 91 ? 23.071 -13.007 -10.459 1.00 88.31 91 GLN A CA 1
ATOM 708 C C . GLN A 1 91 ? 23.812 -14.324 -10.716 1.00 88.31 91 GLN A C 1
ATOM 710 O O . GLN A 1 91 ? 24.233 -14.599 -11.846 1.00 88.31 91 GLN A O 1
ATOM 715 N N . LYS A 1 92 ? 23.961 -15.176 -9.698 1.00 93.56 92 LYS A N 1
ATOM 716 C CA . LYS A 1 92 ? 24.563 -16.505 -9.852 1.00 93.56 92 LYS A CA 1
ATOM 717 C C . LYS A 1 92 ? 23.737 -17.379 -10.797 1.00 93.56 92 LYS A C 1
ATOM 719 O O . LYS A 1 92 ? 24.316 -17.988 -11.701 1.00 93.56 92 LYS A O 1
ATOM 724 N N . HIS A 1 93 ? 22.413 -17.399 -10.630 1.00 93.56 93 HIS A N 1
ATOM 725 C CA . HIS A 1 93 ? 21.491 -18.179 -11.461 1.00 93.56 93 HIS A CA 1
ATOM 726 C C . HIS A 1 93 ? 21.307 -17.615 -12.870 1.00 93.56 93 HIS A C 1
ATOM 728 O O . HIS A 1 93 ? 21.398 -18.360 -13.844 1.00 93.56 93 HIS A O 1
ATOM 734 N N . SER A 1 94 ? 21.067 -16.311 -12.992 1.00 93.81 94 SER A N 1
ATOM 735 C CA . SER A 1 94 ? 20.780 -15.678 -14.281 1.00 93.81 94 SER A CA 1
ATOM 736 C C . SER A 1 94 ? 22.041 -15.388 -15.092 1.00 93.81 94 SER A C 1
ATOM 738 O O . SER A 1 94 ? 22.019 -15.489 -16.311 1.00 93.81 94 SER A O 1
ATOM 740 N N . GLY A 1 95 ? 23.157 -15.068 -14.438 1.00 93.94 95 GLY A N 1
ATOM 741 C CA . GLY A 1 95 ? 24.348 -14.530 -15.096 1.00 93.94 95 GLY A CA 1
ATOM 742 C C . GLY A 1 95 ? 24.278 -13.030 -15.392 1.00 93.94 95 GLY A C 1
ATOM 743 O O . GLY A 1 95 ? 25.231 -12.496 -15.957 1.00 93.94 95 GLY A O 1
ATOM 744 N N . TYR A 1 96 ? 23.205 -12.352 -14.980 1.00 91.88 96 TYR A N 1
ATOM 745 C CA . TYR A 1 96 ? 22.987 -10.923 -15.189 1.00 91.88 96 TYR A CA 1
ATOM 746 C C . TYR A 1 96 ? 23.029 -10.132 -13.883 1.00 91.88 96 TYR A C 1
ATOM 748 O O . TYR A 1 96 ? 22.682 -10.639 -12.820 1.00 91.88 96 TYR A O 1
ATOM 756 N N . LEU A 1 97 ? 23.414 -8.860 -13.980 1.00 82.44 97 LEU A N 1
ATOM 757 C CA . LEU A 1 97 ? 23.308 -7.906 -12.877 1.00 82.44 97 LEU A CA 1
ATOM 758 C C . LEU A 1 97 ? 21.854 -7.465 -12.682 1.00 82.44 97 LEU A C 1
ATOM 760 O O . LEU A 1 97 ? 21.117 -7.298 -13.657 1.00 82.44 97 LEU A O 1
ATOM 764 N N . VAL A 1 98 ? 21.474 -7.174 -11.436 1.00 78.25 98 VAL A N 1
ATOM 765 C CA . VAL A 1 98 ? 20.179 -6.550 -11.120 1.00 78.25 98 VAL A CA 1
ATOM 766 C C . VAL A 1 98 ? 20.035 -5.215 -11.869 1.00 78.25 98 VAL A C 1
ATOM 768 O O . VAL A 1 98 ? 20.987 -4.430 -11.971 1.00 78.25 98 VAL A O 1
ATOM 771 N N . GLY A 1 99 ? 18.847 -4.989 -12.439 1.00 74.75 99 GLY A N 1
ATOM 772 C CA . GLY A 1 99 ? 18.552 -3.886 -13.369 1.00 74.75 99 GLY A CA 1
ATOM 773 C C . GLY A 1 99 ? 18.939 -4.171 -14.829 1.00 74.75 99 GLY A C 1
ATOM 774 O O . GLY A 1 99 ? 18.686 -3.349 -15.706 1.00 74.75 99 GLY A O 1
ATOM 775 N N . GLY A 1 100 ? 19.553 -5.327 -15.097 1.00 87.81 100 GLY A N 1
ATOM 776 C CA . GLY A 1 100 ? 19.955 -5.804 -16.423 1.00 87.81 100 GLY A CA 1
ATOM 777 C C . GLY A 1 100 ? 19.570 -7.262 -16.691 1.00 87.81 100 GLY A C 1
ATOM 778 O O . GLY A 1 100 ? 20.160 -7.898 -17.562 1.00 87.81 100 GLY A O 1
ATOM 779 N N . THR A 1 101 ? 18.651 -7.822 -15.903 1.00 93.75 101 THR A N 1
ATOM 780 C CA . THR A 1 101 ? 18.288 -9.241 -15.956 1.00 93.75 101 THR A CA 1
ATOM 781 C C . THR A 1 101 ? 17.379 -9.529 -17.141 1.00 93.75 101 THR A C 1
ATOM 783 O O . THR A 1 101 ? 16.273 -9.005 -17.208 1.00 93.75 101 THR A O 1
ATOM 786 N N . SER A 1 102 ? 17.843 -10.380 -18.056 1.00 97.25 102 SER A N 1
ATOM 787 C CA . SER A 1 102 ? 17.057 -10.902 -19.179 1.00 97.25 102 SER A CA 1
ATOM 788 C C . SER A 1 102 ? 16.541 -12.307 -18.867 1.00 97.25 102 SER A C 1
ATOM 790 O O . SER A 1 102 ? 17.239 -13.045 -18.164 1.00 97.25 102 SER A O 1
ATOM 792 N N . PRO A 1 103 ? 15.379 -12.727 -19.401 1.00 97.50 103 PRO A N 1
ATOM 793 C CA . PRO A 1 103 ? 14.959 -14.122 -19.297 1.00 97.50 103 PRO A CA 1
ATOM 794 C C . PRO A 1 103 ? 15.642 -15.009 -20.342 1.00 97.50 103 PRO A C 1
ATOM 796 O O . PRO A 1 103 ? 15.570 -16.231 -20.266 1.00 97.50 103 PRO A O 1
ATOM 799 N N . PHE A 1 104 ? 16.297 -14.402 -21.332 1.00 97.88 104 PHE A N 1
ATOM 800 C CA . PHE A 1 104 ? 16.981 -15.097 -22.409 1.00 97.88 104 PHE A CA 1
ATOM 801 C C . PHE A 1 104 ? 18.433 -15.363 -22.039 1.00 97.88 104 PHE A C 1
ATOM 803 O O . PHE A 1 104 ? 19.099 -14.492 -21.488 1.00 97.88 104 PHE A O 1
ATOM 810 N N . GLY A 1 105 ? 18.951 -16.535 -22.409 1.00 96.38 105 GLY A N 1
ATOM 811 C CA . GLY A 1 105 ? 20.374 -16.842 -22.247 1.00 96.38 105 GLY A CA 1
ATOM 812 C C . GLY A 1 105 ? 20.852 -16.838 -20.791 1.00 96.38 105 GLY A C 1
ATOM 813 O O . GLY A 1 105 ? 22.007 -16.492 -20.537 1.00 96.38 105 GLY A O 1
ATOM 814 N N . THR A 1 106 ? 19.981 -17.193 -19.840 1.00 97.06 106 THR A N 1
ATOM 815 C CA . THR A 1 106 ? 20.364 -17.308 -18.430 1.00 97.06 106 THR A CA 1
ATOM 816 C C . THR A 1 106 ? 21.399 -18.411 -18.220 1.00 97.06 106 THR A C 1
ATOM 818 O O . THR A 1 106 ? 21.396 -19.431 -18.908 1.00 97.06 106 THR A O 1
ATOM 821 N N . ARG A 1 107 ? 22.289 -18.234 -17.235 1.00 94.56 107 ARG A N 1
ATOM 822 C CA . ARG A 1 107 ? 23.345 -19.216 -16.927 1.00 94.56 107 ARG A CA 1
ATOM 823 C C . ARG A 1 107 ? 22.778 -20.575 -16.507 1.00 94.56 107 ARG A C 1
ATOM 825 O O . ARG A 1 107 ? 23.291 -21.607 -16.930 1.00 94.56 107 ARG A O 1
ATOM 832 N N . LYS A 1 108 ? 21.752 -20.581 -15.655 1.00 94.50 108 LYS A N 1
ATOM 833 C CA . LYS A 1 108 ? 20.993 -21.775 -15.271 1.00 94.50 108 LYS A CA 1
ATOM 834 C C . LYS A 1 108 ? 19.657 -21.778 -16.012 1.00 94.50 108 LYS A C 1
ATOM 836 O O . LYS A 1 108 ? 18.987 -20.746 -16.071 1.00 94.50 108 LYS A O 1
ATOM 841 N N . ALA A 1 109 ? 19.259 -22.937 -16.533 1.00 93.88 109 ALA A N 1
ATOM 842 C CA . ALA A 1 109 ? 17.902 -23.142 -17.027 1.00 93.88 109 ALA A CA 1
ATOM 843 C C . ALA A 1 109 ? 16.919 -23.097 -15.846 1.00 93.88 109 ALA A C 1
ATOM 845 O O . ALA A 1 109 ? 17.120 -23.778 -14.837 1.00 93.88 109 ALA A O 1
ATOM 846 N N . MET A 1 110 ? 15.886 -22.269 -15.961 1.00 97.38 110 MET A N 1
ATOM 847 C CA . MET A 1 110 ? 14.887 -22.035 -14.921 1.00 97.38 110 MET A CA 1
ATOM 848 C C . MET A 1 110 ? 13.492 -22.097 -15.549 1.00 97.38 110 MET A C 1
ATOM 850 O O . MET A 1 110 ? 13.332 -21.607 -16.669 1.00 97.38 110 MET A O 1
ATOM 854 N N . PRO A 1 111 ? 12.487 -22.670 -14.863 1.00 98.06 111 PRO A N 1
ATOM 855 C CA . PRO A 1 111 ? 11.108 -22.581 -15.322 1.00 98.06 111 PRO A CA 1
ATOM 856 C C . PRO A 1 111 ? 10.680 -21.112 -15.373 1.00 98.06 111 PRO A C 1
ATOM 858 O O . PRO A 1 111 ? 10.991 -20.335 -14.465 1.00 98.06 111 PRO A O 1
ATOM 861 N N . VAL A 1 112 ? 9.983 -20.741 -16.446 1.00 98.69 112 VAL A N 1
ATOM 862 C CA . VAL A 1 112 ? 9.505 -19.377 -16.676 1.00 98.69 112 VAL A CA 1
ATOM 863 C C . VAL A 1 112 ? 8.002 -19.340 -16.455 1.00 98.69 112 VAL A C 1
ATOM 865 O O . VAL A 1 112 ? 7.253 -20.076 -17.096 1.00 98.69 112 VAL A O 1
ATOM 868 N N . TYR A 1 113 ? 7.569 -18.455 -15.571 1.00 98.62 113 TYR A N 1
ATOM 869 C CA . TYR A 1 113 ? 6.169 -18.120 -15.361 1.00 98.62 113 TYR A CA 1
ATOM 870 C C . TYR A 1 113 ? 5.920 -16.713 -15.884 1.00 98.62 113 TYR A C 1
ATOM 872 O O . TYR A 1 113 ? 6.716 -15.809 -15.640 1.00 98.62 113 TYR A O 1
ATOM 880 N N . MET A 1 114 ? 4.841 -16.524 -16.630 1.00 98.44 114 MET A N 1
ATOM 881 C CA . MET A 1 114 ? 4.524 -15.245 -17.260 1.00 98.44 114 MET A CA 1
ATOM 882 C C . MET A 1 114 ? 3.111 -14.821 -16.895 1.00 98.44 114 MET A C 1
ATOM 884 O O . MET A 1 114 ? 2.190 -15.627 -17.017 1.00 98.44 114 MET A O 1
ATOM 888 N N . GLU A 1 115 ? 2.949 -13.572 -16.456 1.00 97.69 115 GLU A N 1
ATOM 889 C CA . GLU A 1 115 ? 1.620 -12.995 -16.254 1.00 97.69 115 GLU A CA 1
ATOM 890 C C . GLU A 1 115 ? 0.806 -13.111 -17.543 1.00 97.69 115 GLU A C 1
ATOM 892 O O . GLU A 1 115 ? 1.277 -12.741 -18.622 1.00 97.69 115 GLU A O 1
ATOM 897 N N . ARG A 1 116 ? -0.406 -13.659 -17.431 1.00 96.94 116 ARG A N 1
ATOM 898 C CA . ARG A 1 116 ? -1.237 -14.036 -18.577 1.00 96.94 116 ARG A CA 1
ATOM 899 C C . ARG A 1 116 ? -1.462 -12.873 -19.537 1.00 96.94 116 ARG A C 1
ATOM 901 O O . ARG A 1 116 ? -1.302 -13.060 -20.740 1.00 96.94 116 ARG A O 1
ATOM 908 N N . THR A 1 117 ? -1.748 -11.687 -19.005 1.00 94.31 117 THR A N 1
ATOM 909 C CA . THR A 1 117 ? -2.071 -10.479 -19.779 1.00 94.31 117 THR A CA 1
ATOM 910 C C . THR A 1 117 ? -0.908 -9.952 -20.624 1.00 94.31 117 THR A C 1
ATOM 912 O O . THR A 1 117 ? -1.130 -9.179 -21.548 1.00 94.31 117 THR A O 1
ATOM 915 N N . ILE A 1 118 ? 0.331 -10.410 -20.398 1.00 97.19 118 ILE A N 1
ATOM 916 C CA . ILE A 1 118 ? 1.474 -10.083 -21.269 1.00 97.19 118 ILE A CA 1
ATOM 917 C C . ILE A 1 118 ? 1.281 -10.679 -22.670 1.00 97.19 118 ILE A C 1
ATOM 919 O O . ILE A 1 118 ? 1.732 -10.092 -23.653 1.00 97.19 118 ILE A O 1
ATOM 923 N N . ALA A 1 119 ? 0.618 -11.836 -22.774 1.00 93.50 119 ALA A N 1
ATOM 924 C CA . ALA A 1 119 ? 0.375 -12.505 -24.051 1.00 93.50 119 ALA A CA 1
ATOM 925 C C . ALA A 1 119 ? -0.607 -11.738 -24.954 1.00 93.50 119 ALA A C 1
ATOM 927 O O . ALA A 1 119 ? -0.571 -11.933 -26.167 1.00 93.50 119 ALA A O 1
ATOM 928 N N . ASP A 1 120 ? -1.430 -10.865 -24.366 1.00 92.25 120 ASP A N 1
ATOM 929 C CA . ASP A 1 120 ? -2.472 -10.101 -25.058 1.00 92.25 120 ASP A CA 1
ATOM 930 C C . ASP A 1 120 ? -1.965 -8.750 -25.599 1.00 92.25 120 ASP A C 1
ATOM 932 O O . ASP A 1 120 ? -2.709 -8.025 -26.255 1.00 92.25 120 ASP A O 1
ATOM 936 N N . LEU A 1 121 ? -0.703 -8.389 -25.331 1.00 91.19 121 LEU A N 1
ATOM 937 C CA . LEU A 1 121 ? -0.100 -7.150 -25.823 1.00 91.19 121 LEU A CA 1
ATOM 938 C C . LEU A 1 121 ? 0.333 -7.272 -27.294 1.00 91.19 121 LEU A C 1
ATOM 940 O O . LEU A 1 121 ? 0.799 -8.317 -27.746 1.00 91.19 121 LEU A O 1
ATOM 944 N N . ASP A 1 122 ? 0.315 -6.159 -28.027 1.00 89.88 122 ASP A N 1
ATOM 945 C CA . ASP A 1 122 ? 0.866 -6.122 -29.391 1.00 89.88 122 ASP A CA 1
ATOM 946 C C . ASP A 1 122 ? 2.400 -6.203 -29.392 1.00 89.88 122 ASP A C 1
ATOM 948 O O . ASP A 1 122 ? 3.035 -6.748 -30.301 1.00 89.88 122 ASP A O 1
ATOM 952 N N . ARG A 1 123 ? 3.026 -5.623 -28.361 1.00 95.69 123 ARG A N 1
ATOM 953 C CA . ARG A 1 123 ? 4.478 -5.498 -28.252 1.00 95.69 123 ARG A CA 1
ATOM 954 C C . ARG A 1 123 ? 4.915 -5.377 -26.802 1.00 95.69 123 ARG A C 1
ATOM 956 O O . ARG A 1 123 ? 4.271 -4.698 -26.011 1.00 95.69 123 ARG A O 1
ATOM 963 N N . VAL A 1 124 ? 6.064 -5.966 -26.487 1.00 97.88 124 VAL A N 1
ATOM 964 C CA . VAL A 1 124 ? 6.697 -5.872 -25.166 1.00 97.88 124 VAL A CA 1
ATOM 965 C C . VAL A 1 124 ? 8.124 -5.367 -25.264 1.00 97.88 124 VAL A C 1
ATOM 967 O O . VAL A 1 124 ? 8.813 -5.623 -26.253 1.00 97.88 124 VAL A O 1
ATOM 970 N N . PHE A 1 125 ? 8.576 -4.695 -24.209 1.00 98.25 125 PHE A N 1
ATOM 971 C CA . PHE A 1 125 ? 9.945 -4.227 -24.021 1.00 98.25 125 PHE A CA 1
ATOM 972 C C . PHE A 1 125 ? 10.549 -4.960 -22.829 1.00 98.25 125 PHE A C 1
ATOM 974 O O . PHE A 1 125 ? 10.072 -4.835 -21.710 1.00 98.25 125 PHE A O 1
ATOM 981 N N . ILE A 1 126 ? 11.602 -5.738 -23.041 1.00 97.81 126 ILE A N 1
ATOM 982 C CA . ILE A 1 126 ? 12.188 -6.583 -21.996 1.00 97.81 126 ILE A CA 1
ATOM 983 C C . ILE A 1 126 ? 13.704 -6.462 -22.008 1.00 97.81 126 ILE A C 1
ATOM 985 O O . ILE A 1 126 ? 14.301 -6.155 -23.040 1.00 97.81 126 ILE A O 1
ATOM 989 N N . ASN A 1 127 ? 14.356 -6.656 -20.863 1.00 96.88 127 ASN A N 1
ATOM 990 C CA . ASN A 1 127 ? 15.783 -6.382 -20.771 1.00 96.88 127 ASN A CA 1
ATOM 991 C C . ASN A 1 127 ? 16.606 -7.272 -21.715 1.00 96.88 127 ASN A C 1
ATOM 993 O O . ASN A 1 127 ? 16.465 -8.496 -21.744 1.00 96.88 127 ASN A O 1
ATOM 997 N N . GLY A 1 128 ? 17.501 -6.636 -22.469 1.00 96.12 128 GLY A N 1
ATOM 998 C CA . GLY A 1 128 ? 18.393 -7.281 -23.424 1.00 96.12 128 GLY A CA 1
ATOM 999 C C . GLY A 1 128 ? 19.681 -7.819 -22.798 1.00 96.12 128 GLY A C 1
ATOM 1000 O O . GLY A 1 128 ? 20.645 -8.040 -23.523 1.00 96.12 128 GLY A O 1
ATOM 1001 N N . GLY A 1 129 ? 19.752 -7.988 -21.477 1.00 93.38 129 GLY A N 1
ATOM 1002 C CA . GLY A 1 129 ? 20.871 -8.600 -20.754 1.00 93.38 129 GLY A CA 1
ATOM 1003 C C . GLY A 1 129 ? 21.914 -7.621 -20.210 1.00 93.38 129 GLY A C 1
ATOM 1004 O O . GLY A 1 129 ? 23.052 -8.029 -19.978 1.00 93.38 129 GLY A O 1
ATOM 1005 N N . ARG A 1 130 ? 21.567 -6.334 -20.066 1.00 92.56 130 ARG A N 1
ATOM 1006 C CA . ARG A 1 130 ? 22.375 -5.314 -19.372 1.00 92.56 130 ARG A CA 1
ATOM 1007 C C . ARG A 1 130 ? 21.544 -4.067 -19.047 1.00 92.56 130 ARG A C 1
ATOM 1009 O O . ARG A 1 130 ? 20.500 -3.814 -19.644 1.00 92.56 130 ARG A O 1
ATOM 1016 N N . ARG A 1 131 ? 22.042 -3.260 -18.113 1.00 90.38 131 ARG A N 1
ATOM 1017 C CA . ARG A 1 131 ? 21.470 -1.956 -17.740 1.00 90.38 131 ARG A CA 1
ATOM 1018 C C . ARG A 1 131 ? 21.444 -1.002 -18.944 1.00 90.38 131 ARG A C 1
ATOM 1020 O O . ARG A 1 131 ? 22.395 -0.989 -19.724 1.00 90.38 131 ARG A O 1
ATOM 1027 N N . GLY A 1 132 ? 20.370 -0.221 -19.095 1.00 92.19 132 GLY A N 1
ATOM 1028 C CA . GLY A 1 132 ? 20.238 0.752 -20.193 1.00 92.19 132 GLY A CA 1
ATOM 1029 C C . GLY A 1 132 ? 19.952 0.127 -21.563 1.00 92.19 132 GLY A C 1
ATOM 1030 O O . GLY A 1 132 ? 20.180 0.757 -22.594 1.00 92.19 132 GLY A O 1
ATOM 1031 N N . PHE A 1 133 ? 19.519 -1.137 -21.607 1.00 94.56 133 PHE A N 1
ATOM 1032 C CA . PHE A 1 133 ? 19.290 -1.846 -22.861 1.00 94.56 133 PHE A CA 1
ATOM 1033 C C . PHE A 1 133 ? 18.091 -2.791 -22.788 1.00 94.56 133 PHE A C 1
ATOM 1035 O O . PHE A 1 133 ? 18.153 -3.839 -22.140 1.00 94.56 133 PHE A O 1
ATOM 1042 N N . LEU A 1 134 ? 17.020 -2.445 -23.502 1.00 97.44 134 LEU A N 1
ATOM 1043 C CA . LEU A 1 134 ? 15.887 -3.334 -23.739 1.00 97.44 134 LEU A CA 1
ATOM 1044 C C . LEU A 1 134 ? 15.907 -3.864 -25.179 1.00 97.44 134 LEU A C 1
ATOM 1046 O O . LEU A 1 134 ? 16.555 -3.317 -26.076 1.00 97.44 134 LEU A O 1
ATOM 1050 N N . VAL A 1 135 ? 15.167 -4.939 -25.400 1.00 97.75 135 VAL A N 1
ATOM 1051 C CA . VAL A 1 135 ? 14.735 -5.395 -26.717 1.00 97.75 135 VAL A CA 1
ATOM 1052 C C . VAL A 1 135 ? 13.219 -5.308 -26.779 1.00 97.75 135 VAL A C 1
ATOM 1054 O O . VAL A 1 135 ? 12.543 -5.594 -25.794 1.00 97.75 135 VAL A O 1
ATOM 1057 N N . ALA A 1 136 ? 12.693 -4.916 -27.935 1.00 98.00 136 ALA A N 1
ATOM 1058 C CA . ALA A 1 136 ? 11.263 -4.946 -28.190 1.00 98.00 136 ALA A CA 1
ATOM 1059 C C . ALA A 1 136 ? 10.922 -6.070 -29.168 1.00 98.00 136 ALA A C 1
ATOM 1061 O O . ALA A 1 136 ? 11.566 -6.177 -30.217 1.00 98.00 136 ALA A O 1
ATOM 1062 N N . LEU A 1 137 ? 9.928 -6.888 -28.827 1.00 97.94 137 LEU A N 1
ATOM 1063 C CA . LEU A 1 137 ? 9.469 -8.038 -29.614 1.00 97.94 137 LEU A CA 1
ATOM 1064 C C . LEU A 1 137 ? 7.967 -8.289 -29.405 1.00 97.94 137 LEU A C 1
ATOM 1066 O O . LEU A 1 137 ? 7.352 -7.683 -28.526 1.00 97.94 137 LEU A O 1
ATOM 1070 N N . ALA A 1 138 ? 7.386 -9.173 -30.215 1.00 97.56 138 ALA A N 1
ATOM 1071 C CA . ALA A 1 138 ? 6.001 -9.609 -30.058 1.00 97.56 138 ALA A CA 1
ATOM 1072 C C . ALA A 1 138 ? 5.877 -10.637 -28.913 1.00 97.56 138 ALA A C 1
ATOM 1074 O O . ALA A 1 138 ? 6.730 -11.526 -28.809 1.00 97.56 138 ALA A O 1
ATOM 1075 N N . PRO A 1 139 ? 4.816 -10.604 -28.086 1.00 97.00 139 PRO A N 1
ATOM 1076 C CA . PRO A 1 139 ? 4.617 -11.610 -27.037 1.00 97.00 139 PRO A CA 1
ATOM 1077 C C . PRO A 1 139 ? 4.534 -13.048 -27.551 1.00 97.00 139 PRO A C 1
ATOM 1079 O O . PRO A 1 139 ? 5.011 -13.962 -26.885 1.00 97.00 139 PRO A O 1
ATOM 1082 N N . ALA A 1 140 ? 4.025 -13.265 -28.766 1.00 96.62 140 ALA A N 1
ATOM 1083 C CA . ALA A 1 140 ? 4.022 -14.586 -29.395 1.00 96.62 140 ALA A CA 1
ATOM 1084 C C . ALA A 1 140 ? 5.442 -15.164 -29.560 1.00 96.62 140 ALA A C 1
ATOM 1086 O O . ALA A 1 140 ? 5.667 -16.354 -29.332 1.00 96.62 140 ALA A O 1
ATOM 1087 N N . ASP A 1 141 ? 6.423 -14.322 -29.894 1.00 97.50 141 ASP A N 1
ATOM 1088 C CA . ASP A 1 141 ? 7.822 -14.734 -29.982 1.00 97.50 141 ASP A CA 1
ATOM 1089 C C . ASP A 1 141 ? 8.445 -14.975 -28.607 1.00 97.50 141 ASP A C 1
ATOM 1091 O O . ASP A 1 141 ? 9.252 -15.892 -28.458 1.00 97.50 141 ASP A O 1
ATOM 1095 N N . LEU A 1 142 ? 8.048 -14.197 -27.595 1.00 96.12 142 LEU A N 1
ATOM 1096 C CA . LEU A 1 142 ? 8.443 -14.419 -26.203 1.00 96.12 142 LEU A CA 1
ATOM 1097 C C . LEU A 1 142 ? 7.957 -15.794 -25.718 1.00 96.12 142 LEU A C 1
ATOM 1099 O O . LEU A 1 142 ? 8.749 -16.578 -25.191 1.00 96.12 142 LEU A O 1
ATOM 1103 N N . VAL A 1 143 ? 6.680 -16.111 -25.964 1.00 97.44 143 VAL A N 1
ATOM 1104 C CA . VAL A 1 143 ? 6.060 -17.401 -25.628 1.00 97.44 143 VAL A CA 1
ATOM 1105 C C . VAL A 1 143 ? 6.748 -18.541 -26.369 1.00 97.44 143 VAL A C 1
ATOM 1107 O O . VAL A 1 143 ? 7.140 -19.523 -25.747 1.00 97.44 143 VAL A O 1
ATOM 1110 N N . ARG A 1 144 ? 6.968 -18.400 -27.680 1.00 97.50 144 ARG A N 1
ATOM 1111 C CA . ARG A 1 144 ? 7.666 -19.405 -28.492 1.00 97.50 144 ARG A CA 1
ATOM 1112 C C . ARG A 1 144 ? 9.092 -19.658 -28.003 1.00 97.50 144 ARG A C 1
ATOM 1114 O O . ARG A 1 144 ? 9.537 -20.801 -27.979 1.00 97.50 144 ARG A O 1
ATOM 1121 N N . ALA A 1 145 ? 9.819 -18.602 -27.648 1.00 96.69 145 ALA A N 1
ATOM 1122 C CA . ALA A 1 145 ? 11.230 -18.692 -27.294 1.00 96.69 145 ALA A CA 1
ATOM 1123 C C . ALA A 1 145 ? 11.473 -19.217 -25.872 1.00 96.69 145 ALA A C 1
ATOM 1125 O O . ALA A 1 145 ? 12.488 -19.870 -25.641 1.00 96.69 145 ALA A O 1
ATOM 1126 N N . LEU A 1 146 ? 10.573 -18.927 -24.927 1.00 97.19 146 LEU A N 1
ATOM 1127 C CA . LEU A 1 146 ? 10.736 -19.290 -23.513 1.00 97.19 146 LEU A CA 1
ATOM 1128 C C . LEU A 1 146 ? 9.828 -20.435 -23.055 1.00 97.19 146 LEU A C 1
ATOM 1130 O O . LEU A 1 146 ? 10.084 -21.005 -22.000 1.00 97.19 146 LEU A O 1
ATOM 1134 N N . SER A 1 147 ? 8.781 -20.762 -23.819 1.00 97.31 147 SER A N 1
ATOM 1135 C CA . SER A 1 147 ? 7.735 -21.725 -23.437 1.00 97.31 147 SER A CA 1
ATOM 1136 C C . SER A 1 147 ? 7.227 -21.523 -21.994 1.00 97.31 147 SER A C 1
ATOM 1138 O O . SER A 1 147 ? 7.266 -22.461 -21.194 1.00 97.31 147 SER A O 1
ATOM 1140 N N . PRO A 1 148 ? 6.801 -20.300 -21.613 1.00 98.19 148 PRO A N 1
ATOM 1141 C CA . PRO A 1 148 ? 6.429 -20.004 -20.239 1.00 98.19 148 PRO A CA 1
ATOM 1142 C C . PRO A 1 148 ? 5.105 -20.670 -19.851 1.00 98.19 148 PRO A C 1
ATOM 1144 O O . PRO A 1 148 ? 4.210 -20.854 -20.675 1.00 98.19 148 PRO A O 1
ATOM 1147 N N . THR A 1 149 ? 4.941 -20.944 -18.560 1.00 98.44 149 THR A N 1
ATOM 1148 C CA . THR A 1 149 ? 3.626 -21.251 -17.984 1.00 98.44 149 THR A CA 1
ATOM 1149 C C . THR A 1 149 ? 2.897 -19.944 -17.674 1.00 98.44 149 THR A C 1
ATOM 1151 O O . THR A 1 149 ? 3.408 -19.118 -16.916 1.00 98.44 149 THR A O 1
ATOM 1154 N N . LEU A 1 150 ? 1.713 -19.745 -18.259 1.00 97.50 150 LEU A N 1
ATOM 1155 C CA . LEU A 1 150 ? 0.898 -18.554 -18.003 1.00 97.50 150 LEU A CA 1
ATOM 1156 C C . LEU A 1 150 ? 0.244 -18.627 -16.622 1.00 97.50 150 LEU A C 1
ATOM 1158 O O . LEU A 1 150 ? -0.396 -19.629 -16.293 1.00 97.50 150 LEU A O 1
ATOM 1162 N N . VAL A 1 151 ? 0.370 -17.554 -15.848 1.00 96.38 151 VAL A N 1
ATOM 1163 C CA . VAL A 1 151 ? -0.155 -17.435 -14.484 1.00 96.38 151 VAL A CA 1
ATOM 1164 C C . VAL A 1 151 ? -0.913 -16.124 -14.306 1.00 96.38 151 VAL A C 1
ATOM 1166 O O . VAL A 1 151 ? -0.645 -15.148 -14.995 1.00 96.38 151 VAL A O 1
ATOM 1169 N N . ASP A 1 152 ? -1.830 -16.106 -13.347 1.00 90.75 152 ASP A N 1
ATOM 1170 C CA . ASP A 1 152 ? -2.562 -14.918 -12.901 1.00 90.75 152 ASP A CA 1
ATOM 1171 C C . ASP A 1 152 ? -1.961 -14.478 -11.554 1.00 90.75 152 ASP A C 1
ATOM 1173 O O . ASP A 1 152 ? -2.502 -14.736 -10.471 1.00 90.75 152 ASP A O 1
ATOM 1177 N N . ALA A 1 153 ? -0.730 -13.976 -11.611 1.00 84.50 153 ALA A N 1
ATOM 1178 C CA . ALA A 1 153 ? 0.137 -13.721 -10.467 1.00 84.50 153 ALA A CA 1
ATOM 1179 C C . ALA A 1 153 ? 0.323 -12.232 -10.171 1.00 84.50 153 ALA A C 1
ATOM 1181 O O . ALA A 1 153 ? 1.005 -11.907 -9.201 1.00 84.50 153 ALA A O 1
ATOM 1182 N N . GLN A 1 154 ? -0.286 -11.329 -10.933 1.00 83.38 154 GLN A N 1
ATOM 1183 C CA . GLN A 1 154 ? -0.354 -9.926 -10.552 1.00 83.38 154 GLN A CA 1
ATOM 1184 C C . GLN A 1 154 ? -1.115 -9.749 -9.227 1.00 83.38 154 GLN A C 1
ATOM 1186 O O . GLN A 1 154 ? -2.057 -10.487 -8.905 1.00 83.38 154 GLN A O 1
ATOM 1191 N N . VAL A 1 155 ? -0.694 -8.781 -8.414 1.00 70.69 155 VAL A N 1
ATOM 1192 C CA . VAL A 1 155 ? -1.484 -8.338 -7.260 1.00 70.69 155 VAL A CA 1
ATOM 1193 C C . VAL A 1 155 ? -2.795 -7.763 -7.793 1.00 70.69 155 VAL A C 1
ATOM 1195 O O . VAL A 1 155 ? -2.801 -6.774 -8.517 1.00 70.69 155 VAL A O 1
ATOM 1198 N N . GLN A 1 156 ? -3.907 -8.425 -7.472 1.00 50.09 156 GLN A N 1
ATOM 1199 C CA . GLN A 1 156 ? -5.235 -7.933 -7.812 1.00 50.09 156 GLN A CA 1
ATOM 1200 C C . GLN A 1 156 ? -5.587 -6.802 -6.851 1.00 50.09 156 GLN A C 1
ATOM 1202 O O . GLN A 1 156 ? -5.950 -7.046 -5.698 1.00 50.09 156 GLN A O 1
ATOM 1207 N N . ASP A 1 157 ? -5.482 -5.574 -7.340 1.00 41.16 157 ASP A N 1
ATOM 1208 C CA . ASP A 1 157 ? -6.122 -4.431 -6.709 1.00 41.16 157 ASP A CA 1
ATOM 1209 C C . ASP A 1 157 ? -7.635 -4.632 -6.849 1.00 41.16 157 ASP A C 1
ATOM 1211 O O . ASP A 1 157 ? -8.204 -4.562 -7.943 1.00 41.16 157 ASP A O 1
ATOM 1215 N N . PHE A 1 158 ? -8.312 -4.954 -5.748 1.00 30.42 158 PHE A N 1
ATOM 1216 C CA . PHE A 1 158 ? -9.768 -4.952 -5.744 1.00 30.42 158 PHE A CA 1
ATOM 1217 C C . PHE A 1 158 ? -10.245 -3.493 -5.886 1.00 30.42 158 PHE A C 1
ATOM 1219 O O . PHE A 1 158 ? -10.278 -2.760 -4.906 1.00 30.42 158 PHE A O 1
ATOM 1226 N N . LEU A 1 159 ? -10.653 -3.149 -7.120 1.00 30.88 159 LEU A N 1
ATOM 1227 C CA . LEU A 1 159 ? -11.439 -1.992 -7.602 1.00 30.88 159 LEU A CA 1
ATOM 1228 C C . LEU A 1 159 ? -10.704 -0.835 -8.332 1.00 30.88 159 LEU A C 1
ATOM 1230 O O . LEU A 1 159 ? -10.323 0.171 -7.752 1.00 30.88 159 LEU A O 1
ATOM 1234 N N . MET A 1 160 ? -10.689 -1.000 -9.665 1.00 28.89 160 MET A N 1
ATOM 1235 C CA . MET A 1 160 ? -11.055 -0.085 -10.774 1.00 28.89 160 MET A CA 1
ATOM 1236 C C . MET A 1 160 ? -10.348 1.271 -11.037 1.00 28.89 160 MET A C 1
ATOM 1238 O O . MET A 1 160 ? -10.575 2.261 -10.353 1.00 28.89 160 MET A O 1
ATOM 1242 N N . ARG A 1 161 ? -9.751 1.281 -12.247 1.00 27.45 161 ARG A N 1
ATOM 1243 C CA . ARG A 1 161 ? -9.745 2.271 -13.356 1.00 27.45 161 ARG A CA 1
ATOM 1244 C C . ARG A 1 161 ? -8.896 3.553 -13.262 1.00 27.45 161 ARG A C 1
ATOM 1246 O O . ARG A 1 161 ? -9.105 4.418 -12.423 1.00 27.45 161 ARG A O 1
ATOM 1253 N N . GLU A 1 162 ? -7.990 3.600 -14.245 1.00 32.88 162 GLU A N 1
ATOM 1254 C CA . GLU A 1 162 ? -7.205 4.681 -14.854 1.00 32.88 162 GLU A CA 1
ATOM 1255 C C . GLU A 1 162 ? -7.576 6.122 -14.487 1.00 32.88 162 GLU A C 1
ATOM 1257 O O . GLU A 1 162 ? -8.648 6.604 -14.844 1.00 32.88 162 GLU A O 1
ATOM 1262 N N . GLN A 1 163 ? -6.621 6.802 -13.851 1.00 27.53 163 GLN A N 1
ATOM 1263 C CA . GLN A 1 163 ? -6.065 8.124 -14.180 1.00 27.53 163 GLN A CA 1
ATOM 1264 C C . GLN A 1 163 ? -5.429 8.692 -12.906 1.00 27.53 163 GLN A C 1
ATOM 1266 O O . GLN A 1 163 ? -6.110 8.871 -11.900 1.00 27.53 163 GLN A O 1
ATOM 1271 N N . ASP A 1 164 ? -4.106 8.866 -12.979 1.00 27.62 164 ASP A N 1
ATOM 1272 C CA . ASP A 1 164 ? -3.228 9.760 -12.204 1.00 27.62 164 ASP A CA 1
ATOM 1273 C C . ASP A 1 164 ? -1.957 9.042 -11.740 1.00 27.62 164 ASP A C 1
ATOM 1275 O O . ASP A 1 164 ? -1.881 8.412 -10.685 1.00 27.62 164 ASP A O 1
ATOM 1279 N N . ALA A 1 165 ? -0.928 9.159 -12.581 1.00 31.89 165 ALA A N 1
ATOM 1280 C CA . ALA A 1 165 ? 0.445 8.838 -12.242 1.00 31.89 165 ALA A CA 1
ATOM 1281 C C . ALA A 1 165 ? 1.010 9.900 -11.280 1.00 31.89 165 ALA A C 1
ATOM 1283 O O . ALA A 1 165 ? 0.987 11.091 -11.581 1.00 31.89 165 ALA A O 1
ATOM 1284 N N . MET A 1 166 ? 1.584 9.458 -10.159 1.00 29.97 166 MET A N 1
ATOM 1285 C CA . MET A 1 166 ? 2.530 10.215 -9.327 1.00 29.97 166 MET A CA 1
ATOM 1286 C C . MET A 1 166 ? 3.592 9.251 -8.756 1.00 29.97 166 MET A C 1
ATOM 1288 O O . MET A 1 166 ? 3.363 8.043 -8.711 1.00 29.97 166 MET A O 1
ATOM 1292 N N . PRO A 1 167 ? 4.794 9.752 -8.420 1.00 33.91 167 PRO A N 1
ATOM 1293 C CA . PRO A 1 167 ? 6.057 9.094 -8.733 1.00 33.91 167 PRO A CA 1
ATOM 1294 C C . PRO A 1 167 ? 6.442 7.969 -7.770 1.00 33.91 167 PRO A C 1
ATOM 1296 O O . PRO A 1 167 ? 6.213 8.022 -6.563 1.00 33.91 167 PRO A O 1
ATOM 1299 N N . THR A 1 168 ? 7.125 6.979 -8.337 1.00 29.88 168 THR A N 1
ATOM 1300 C CA . THR A 1 168 ? 7.824 5.893 -7.652 1.00 29.88 168 THR A CA 1
ATOM 1301 C C . THR A 1 168 ? 8.898 6.455 -6.719 1.00 29.88 168 THR A C 1
ATOM 1303 O O . THR A 1 168 ? 9.893 7.020 -7.172 1.00 29.88 168 THR A O 1
ATOM 1306 N N . ILE A 1 169 ? 8.719 6.286 -5.408 1.00 37.47 169 ILE A N 1
ATOM 1307 C CA . ILE A 1 169 ? 9.756 6.591 -4.417 1.00 37.47 169 ILE A CA 1
ATOM 1308 C C . ILE A 1 169 ? 10.840 5.511 -4.499 1.00 37.47 169 ILE A C 1
ATOM 1310 O O . ILE A 1 169 ? 10.567 4.316 -4.358 1.00 37.47 169 ILE A O 1
ATOM 1314 N N . ALA A 1 170 ? 12.079 5.943 -4.726 1.00 31.88 170 ALA A N 1
ATOM 1315 C CA . ALA A 1 170 ? 13.262 5.102 -4.664 1.00 31.88 170 ALA A CA 1
ATOM 1316 C C . ALA A 1 170 ? 13.409 4.508 -3.254 1.00 31.88 170 ALA A C 1
ATOM 1318 O O . ALA A 1 170 ? 13.588 5.238 -2.282 1.00 31.88 170 ALA A O 1
ATOM 1319 N N . ARG A 1 171 ? 13.385 3.176 -3.127 1.00 37.72 171 ARG A N 1
ATOM 1320 C CA . ARG A 1 171 ? 13.865 2.518 -1.904 1.00 37.72 171 ARG A CA 1
ATOM 1321 C C . ARG A 1 171 ? 15.373 2.742 -1.807 1.00 37.72 171 ARG A C 1
ATOM 1323 O O . ARG A 1 171 ? 16.142 2.155 -2.568 1.00 37.72 171 ARG A O 1
ATOM 1330 N N . SER A 1 172 ? 15.791 3.618 -0.901 1.00 39.16 172 SER A N 1
ATOM 1331 C CA . SER A 1 172 ? 17.169 3.682 -0.430 1.00 39.16 172 SER A CA 1
ATOM 1332 C C . SER A 1 172 ? 17.438 2.517 0.517 1.00 39.16 172 SER A C 1
ATOM 1334 O O . SER A 1 172 ? 16.658 2.291 1.433 1.00 39.16 172 SER A O 1
ATOM 1336 N N . ASP A 1 173 ? 18.584 1.851 0.376 1.00 43.69 173 ASP A N 1
ATOM 1337 C CA . ASP A 1 173 ? 19.122 0.903 1.374 1.00 43.69 173 ASP A CA 1
ATOM 1338 C C . ASP A 1 173 ? 19.505 1.580 2.716 1.00 43.69 173 ASP A C 1
ATOM 1340 O O . ASP A 1 173 ? 20.153 0.980 3.570 1.00 43.69 173 ASP A O 1
ATOM 1344 N N . VAL A 1 174 ? 19.133 2.850 2.901 1.00 58.31 174 VAL A N 1
ATOM 1345 C CA . VAL A 1 174 ? 19.330 3.624 4.125 1.00 58.31 174 VAL A CA 1
ATOM 1346 C C . VAL A 1 174 ? 18.011 3.624 4.880 1.00 58.31 174 VAL A C 1
ATOM 1348 O O . VAL A 1 174 ? 17.009 4.139 4.383 1.00 58.31 174 VAL A O 1
ATOM 1351 N N . ARG A 1 175 ? 18.025 3.024 6.069 1.00 79.62 175 ARG A N 1
ATOM 1352 C CA . ARG A 1 175 ? 16.909 3.031 7.012 1.00 79.62 175 ARG A CA 1
ATOM 1353 C C . ARG A 1 175 ? 16.970 4.335 7.805 1.00 79.62 175 ARG A C 1
ATOM 1355 O O . ARG A 1 175 ? 17.815 4.458 8.689 1.00 79.62 175 ARG A O 1
ATOM 1362 N N . LEU A 1 176 ? 16.126 5.298 7.449 1.00 83.00 176 LEU A N 1
ATOM 1363 C CA . LEU A 1 176 ? 16.099 6.610 8.093 1.00 83.00 176 LEU A CA 1
ATOM 1364 C C . LEU A 1 176 ? 15.548 6.518 9.512 1.00 83.00 176 LEU A C 1
ATOM 1366 O O . LEU A 1 176 ? 14.657 5.712 9.790 1.00 83.00 176 LEU A O 1
ATOM 1370 N N . THR A 1 177 ? 16.087 7.345 10.396 1.00 84.88 177 THR A N 1
ATOM 1371 C CA . THR A 1 177 ? 15.704 7.395 11.807 1.00 84.88 177 THR A CA 1
ATOM 1372 C C . THR A 1 177 ? 14.826 8.605 12.113 1.00 84.88 177 THR A C 1
ATOM 1374 O O . THR A 1 177 ? 14.647 9.499 11.287 1.00 84.88 177 THR A O 1
ATOM 1377 N N . TYR A 1 178 ? 14.316 8.678 13.340 1.00 82.56 178 TYR A N 1
ATOM 1378 C CA . TYR A 1 178 ? 13.672 9.882 13.856 1.00 82.56 178 TYR A CA 1
ATOM 1379 C C . TYR A 1 178 ? 14.586 11.120 13.791 1.00 82.56 178 TYR A C 1
ATOM 1381 O O . TYR A 1 178 ? 14.121 12.206 13.461 1.00 82.56 178 TYR A O 1
ATOM 1389 N N . ASP A 1 179 ? 15.894 10.967 14.019 1.00 78.94 179 ASP A N 1
ATOM 1390 C CA . ASP A 1 179 ? 16.837 12.091 13.922 1.00 78.94 179 ASP A CA 1
ATOM 1391 C C . ASP A 1 179 ? 16.981 12.602 12.482 1.00 78.94 179 ASP A C 1
ATOM 1393 O O . ASP A 1 179 ? 17.187 13.798 12.269 1.00 78.94 179 ASP A O 1
ATOM 1397 N N . ASP A 1 180 ? 16.869 11.710 11.492 1.00 87.69 180 ASP A N 1
ATOM 1398 C CA . ASP A 1 180 ? 16.829 12.091 10.079 1.00 87.69 180 ASP A CA 1
ATOM 1399 C C . ASP A 1 180 ? 15.500 12.769 9.728 1.00 87.69 180 ASP A C 1
ATOM 1401 O O . ASP A 1 180 ? 15.496 13.774 9.017 1.00 87.69 180 ASP A O 1
ATOM 1405 N N . PHE A 1 181 ? 14.385 12.257 10.261 1.00 88.75 181 PHE A N 1
ATOM 1406 C CA . PHE A 1 181 ? 13.050 12.827 10.070 1.00 88.75 181 PHE A CA 1
ATOM 1407 C C . PHE A 1 181 ? 12.985 14.293 10.509 1.00 88.75 181 PHE A C 1
ATOM 1409 O O . PHE A 1 181 ? 12.504 15.137 9.759 1.00 88.75 181 PHE A O 1
ATOM 1416 N N . LEU A 1 182 ? 13.559 14.620 11.672 1.00 81.88 182 LEU A N 1
ATOM 1417 C CA . LEU A 1 182 ? 13.620 15.992 12.195 1.00 81.88 182 LEU A CA 1
ATOM 1418 C C . LEU A 1 182 ? 14.422 16.966 11.312 1.00 81.88 182 LEU A C 1
ATOM 1420 O O . LEU A 1 182 ? 14.385 18.173 11.538 1.00 81.88 182 LEU A O 1
ATOM 1424 N N . ARG A 1 183 ? 15.177 16.464 10.327 1.00 87.56 183 ARG A N 1
ATOM 1425 C CA . ARG A 1 183 ? 15.952 17.276 9.374 1.00 87.56 183 ARG A CA 1
ATOM 1426 C C . ARG A 1 183 ? 15.241 17.456 8.037 1.00 87.56 183 ARG A C 1
ATOM 1428 O O . ARG A 1 183 ? 15.797 18.101 7.145 1.00 87.56 183 ARG A O 1
ATOM 1435 N N . PHE A 1 184 ? 14.065 16.858 7.858 1.00 86.38 184 PHE A N 1
ATOM 1436 C CA . PHE A 1 184 ? 13.288 17.052 6.645 1.00 86.38 184 PHE A CA 1
ATOM 1437 C C . PHE A 1 184 ? 12.821 18.505 6.511 1.00 86.38 184 PHE A C 1
ATOM 1439 O O . PHE A 1 184 ? 12.566 19.172 7.512 1.00 86.38 184 PHE A O 1
ATOM 1446 N N . PRO A 1 185 ? 12.749 19.024 5.273 1.00 82.69 185 PRO A N 1
ATOM 1447 C CA . PRO A 1 185 ? 12.334 20.397 5.042 1.00 82.69 185 PRO A CA 1
ATOM 1448 C C . PRO A 1 185 ? 10.840 20.575 5.329 1.00 82.69 185 PRO A C 1
ATOM 1450 O O . PRO A 1 185 ? 10.032 19.718 4.982 1.00 82.69 185 PRO A O 1
ATOM 1453 N N . GLU A 1 186 ? 10.464 21.735 5.865 1.00 84.00 186 GLU A N 1
ATOM 1454 C CA . GLU A 1 186 ? 9.067 22.168 5.987 1.00 84.00 186 GLU A CA 1
ATOM 1455 C C . GLU A 1 186 ? 8.536 22.643 4.621 1.00 84.00 186 GLU A C 1
ATOM 1457 O O . GLU A 1 186 ? 8.314 23.828 4.381 1.00 84.00 186 GLU A O 1
ATOM 1462 N N . ASP A 1 187 ? 8.393 21.718 3.671 1.00 83.44 187 ASP A N 1
ATOM 1463 C CA . ASP A 1 187 ? 8.030 22.021 2.279 1.00 83.44 187 ASP A CA 1
ATOM 1464 C C . ASP A 1 187 ? 6.515 21.941 1.994 1.00 83.44 187 ASP A C 1
ATOM 1466 O O . ASP A 1 187 ? 6.085 22.018 0.839 1.00 83.44 187 ASP A O 1
ATOM 1470 N N . GLY A 1 188 ? 5.705 21.790 3.047 1.00 82.31 188 GLY A N 1
ATOM 1471 C CA . GLY A 1 188 ? 4.247 21.676 2.978 1.00 82.31 188 GLY A CA 1
ATOM 1472 C C . GLY A 1 188 ? 3.731 20.297 2.551 1.00 82.31 188 GLY A C 1
ATOM 1473 O O . GLY A 1 188 ? 2.519 20.127 2.390 1.00 82.31 188 GLY A O 1
ATOM 1474 N N . LYS A 1 189 ? 4.611 19.308 2.359 1.00 85.00 189 LYS A N 1
ATOM 1475 C CA . LYS A 1 189 ? 4.218 17.917 2.103 1.00 85.00 189 LYS A CA 1
ATOM 1476 C C . LYS A 1 189 ? 4.119 17.135 3.408 1.00 85.00 189 LYS A C 1
ATOM 1478 O O . LYS A 1 189 ? 4.732 17.484 4.410 1.00 85.00 189 LYS A O 1
ATOM 1483 N N . ARG A 1 190 ? 3.380 16.024 3.366 1.00 87.38 190 ARG A N 1
ATOM 1484 C CA . ARG A 1 190 ? 3.362 15.036 4.449 1.00 87.38 190 ARG A CA 1
ATOM 1485 C C . ARG A 1 190 ? 4.554 14.099 4.284 1.00 87.38 190 ARG A C 1
ATOM 1487 O O . ARG A 1 190 ? 4.707 13.474 3.229 1.00 87.38 190 ARG A O 1
ATOM 1494 N N . HIS A 1 191 ? 5.375 14.008 5.324 1.00 90.38 191 HIS A N 1
ATOM 1495 C CA . HIS A 1 191 ? 6.531 13.122 5.404 1.00 90.38 191 HIS A CA 1
ATOM 1496 C C . HIS A 1 191 ? 6.230 12.015 6.415 1.00 90.38 191 HIS A C 1
ATOM 1498 O O . HIS A 1 191 ? 5.794 12.289 7.522 1.00 90.38 191 HIS A O 1
ATOM 1504 N N . GLU A 1 192 ? 6.479 10.760 6.050 1.00 94.12 192 GLU A N 1
ATOM 1505 C CA . GLU A 1 192 ? 6.320 9.614 6.952 1.00 94.12 192 GLU A CA 1
ATOM 1506 C C . GLU A 1 192 ? 7.521 8.676 6.827 1.00 94.12 192 GLU A C 1
ATOM 1508 O O . GLU A 1 192 ? 8.040 8.470 5.729 1.00 94.12 192 GLU A O 1
ATOM 1513 N N . LEU A 1 193 ? 7.932 8.056 7.930 1.00 92.44 193 LEU A N 1
ATOM 1514 C CA . LEU A 1 193 ? 8.851 6.923 7.948 1.00 92.44 193 LEU A CA 1
ATOM 1515 C C . LEU A 1 193 ? 8.098 5.659 8.358 1.00 92.44 193 LEU A C 1
ATOM 1517 O O . LEU A 1 193 ? 7.444 5.630 9.396 1.00 92.44 193 LEU A O 1
ATOM 1521 N N . ILE A 1 194 ? 8.214 4.593 7.567 1.00 91.88 194 ILE A N 1
ATOM 1522 C CA . ILE A 1 194 ? 7.744 3.262 7.972 1.00 91.88 194 ILE A CA 1
ATOM 1523 C C . ILE A 1 194 ? 8.867 2.271 7.736 1.00 91.88 194 ILE A C 1
ATOM 1525 O O . ILE A 1 194 ? 9.311 2.102 6.598 1.00 91.88 194 ILE A O 1
ATOM 1529 N N . ASP A 1 195 ? 9.322 1.630 8.808 1.00 88.44 195 ASP A N 1
ATOM 1530 C CA . ASP A 1 195 ? 10.533 0.813 8.821 1.00 88.44 195 ASP A CA 1
ATOM 1531 C C . ASP A 1 195 ? 11.751 1.564 8.243 1.00 88.44 195 ASP A C 1
ATOM 1533 O O . ASP A 1 195 ? 12.569 1.009 7.513 1.00 88.44 195 ASP A O 1
ATOM 1537 N N . GLY A 1 196 ? 11.834 2.870 8.520 1.00 84.75 196 GLY A N 1
ATOM 1538 C CA . GLY A 1 196 ? 12.856 3.789 8.017 1.00 84.75 196 GLY A CA 1
ATOM 1539 C C . GLY A 1 196 ? 12.798 4.075 6.514 1.00 84.75 196 GLY A C 1
ATOM 1540 O O . GLY A 1 196 ? 13.686 4.745 5.989 1.00 84.75 196 GLY A O 1
ATOM 1541 N N . VAL A 1 197 ? 11.769 3.599 5.808 1.00 86.00 197 VAL A N 1
ATOM 1542 C CA . VAL A 1 197 ? 11.498 3.995 4.423 1.00 86.00 197 VAL A CA 1
ATOM 1543 C C . VAL A 1 197 ? 10.749 5.318 4.436 1.00 86.00 197 VAL A C 1
ATOM 1545 O O . VAL A 1 197 ? 9.681 5.416 5.039 1.00 86.00 197 VAL A O 1
ATOM 1548 N N . HIS A 1 198 ? 11.298 6.315 3.743 1.00 90.19 198 HIS A N 1
ATOM 1549 C CA . HIS A 1 198 ? 10.673 7.623 3.601 1.00 90.19 198 HIS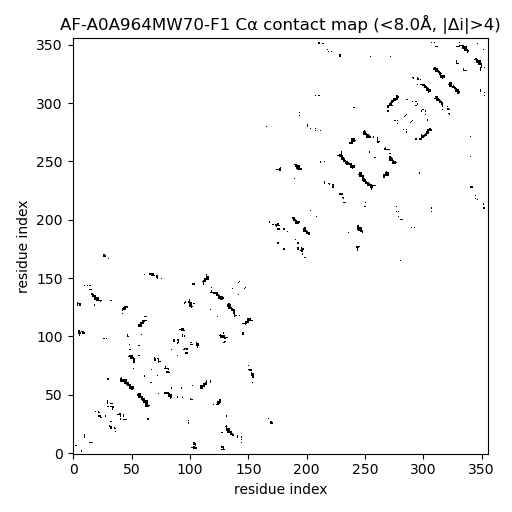 A CA 1
ATOM 1550 C C . HIS A 1 198 ? 9.547 7.594 2.586 1.00 90.19 198 HIS A C 1
ATOM 1552 O O . HIS A 1 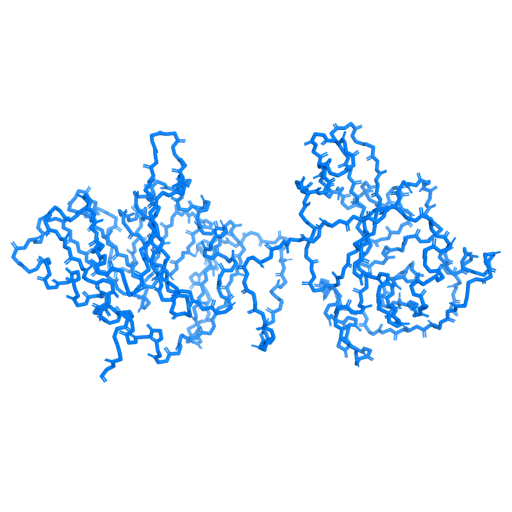198 ? 9.728 7.188 1.440 1.00 90.19 198 HIS A O 1
ATOM 1558 N N . TYR A 1 199 ? 8.395 8.085 3.002 1.00 85.62 199 TYR A N 1
ATOM 1559 C CA . TYR A 1 199 ? 7.274 8.339 2.138 1.00 85.62 199 TYR A CA 1
ATOM 1560 C C . TYR A 1 199 ? 6.920 9.819 2.153 1.00 85.62 199 TYR A C 1
ATOM 1562 O O . TYR A 1 199 ? 6.819 10.431 3.213 1.00 85.62 199 TYR A O 1
ATOM 1570 N N . VAL A 1 200 ? 6.686 10.367 0.964 1.00 84.25 200 VAL A N 1
ATOM 1571 C CA . VAL A 1 200 ? 6.270 11.757 0.780 1.00 84.25 200 VAL A CA 1
ATOM 1572 C C . VAL A 1 200 ? 4.957 11.771 0.022 1.00 84.25 200 VAL A C 1
ATOM 1574 O O . VAL A 1 200 ? 4.835 11.139 -1.029 1.00 84.25 200 VAL A O 1
ATOM 1577 N N . THR A 1 201 ? 3.971 12.482 0.552 1.00 80.62 201 THR A N 1
ATOM 1578 C CA . THR A 1 201 ? 2.654 12.639 -0.070 1.00 80.62 201 THR A CA 1
ATOM 1579 C C . THR A 1 201 ? 2.280 14.111 -0.132 1.00 80.62 201 THR A C 1
ATOM 1581 O O . THR A 1 201 ? 2.544 14.871 0.799 1.00 80.62 201 THR A O 1
ATOM 1584 N N . ALA A 1 202 ? 1.683 14.521 -1.252 1.00 76.38 202 ALA A N 1
ATOM 1585 C CA . ALA A 1 202 ? 1.140 15.866 -1.397 1.00 76.38 202 ALA A CA 1
ATOM 1586 C C . ALA A 1 202 ? -0.008 16.104 -0.405 1.00 76.38 202 ALA A C 1
ATOM 1588 O O . ALA A 1 202 ? -0.606 15.154 0.106 1.00 76.38 202 ALA A O 1
ATOM 1589 N N . SER A 1 203 ? -0.323 17.374 -0.165 1.00 74.56 203 SER A N 1
ATOM 1590 C CA . SER A 1 203 ? -1.442 17.760 0.687 1.00 74.56 203 SER A CA 1
ATOM 1591 C C . SER A 1 203 ? -2.766 17.191 0.146 1.00 74.56 203 SER A C 1
ATOM 1593 O O . SER A 1 203 ? -2.944 17.101 -1.076 1.00 74.56 203 SER A O 1
ATOM 1595 N N . PRO A 1 204 ? -3.712 16.813 1.018 1.00 77.81 204 PRO A N 1
ATOM 1596 C CA . PRO A 1 204 ? -4.990 16.277 0.570 1.00 77.81 204 PRO A CA 1
ATOM 1597 C C . PRO A 1 204 ? -5.859 17.300 -0.176 1.00 77.81 204 PRO A C 1
ATOM 1599 O O . PRO A 1 204 ? -5.701 18.511 -0.027 1.00 77.81 204 PRO A O 1
ATOM 1602 N N . ASN A 1 205 ? -6.819 16.810 -0.967 1.00 83.19 205 ASN A N 1
ATOM 1603 C CA . ASN A 1 205 ? -7.786 17.661 -1.668 1.00 83.19 205 ASN A CA 1
ATOM 1604 C C . ASN A 1 205 ? -8.935 18.130 -0.749 1.00 83.19 205 ASN A C 1
ATOM 1606 O O . ASN A 1 205 ? -9.106 17.642 0.367 1.00 83.19 205 ASN A O 1
ATOM 1610 N N . LEU A 1 206 ? -9.767 19.055 -1.239 1.00 86.56 206 LEU A N 1
ATOM 1611 C CA . LEU A 1 206 ? -10.864 19.637 -0.453 1.00 86.56 206 LEU A CA 1
ATOM 1612 C C . LEU A 1 206 ? -11.911 18.611 0.010 1.00 86.56 206 LEU A C 1
ATOM 1614 O O . LEU A 1 206 ? -12.389 18.710 1.135 1.00 86.56 206 LEU A O 1
ATOM 1618 N N . GLY A 1 207 ? -12.238 17.610 -0.812 1.00 87.12 207 GLY A N 1
ATOM 1619 C CA . GLY A 1 207 ? -13.201 16.569 -0.432 1.00 87.12 207 GLY A CA 1
ATOM 1620 C C . GLY A 1 207 ? -12.696 15.687 0.713 1.00 87.12 207 GLY A C 1
ATOM 1621 O O . GLY A 1 207 ? -13.466 15.298 1.588 1.00 87.12 207 GLY A O 1
ATOM 1622 N N . HIS A 1 208 ? -11.387 15.415 0.748 1.00 90.38 208 HIS A N 1
ATOM 1623 C CA . HIS A 1 208 ? -10.739 14.741 1.875 1.00 90.38 208 HIS A CA 1
ATOM 1624 C C . HIS A 1 208 ? -10.828 15.585 3.150 1.00 90.38 208 HIS A C 1
ATOM 1626 O O . HIS A 1 208 ? -11.257 15.077 4.185 1.00 90.38 208 HIS A O 1
ATOM 1632 N N . GLN A 1 209 ? -10.515 16.880 3.055 1.00 91.31 209 GLN A N 1
ATOM 1633 C CA . GLN A 1 209 ? -10.560 17.801 4.194 1.00 91.31 209 GLN A CA 1
ATOM 1634 C C . GLN A 1 209 ? -11.973 17.982 4.758 1.00 91.31 209 GLN A C 1
ATOM 1636 O O . GLN A 1 209 ? -12.160 18.022 5.973 1.00 91.31 209 GLN A O 1
ATOM 1641 N N . GLU A 1 210 ? -12.985 18.043 3.897 1.00 92.62 210 GLU A N 1
ATOM 1642 C CA . GLU A 1 210 ? -14.373 18.148 4.331 1.00 92.62 210 GLU A CA 1
ATOM 1643 C C . GLU A 1 210 ? -14.828 16.900 5.102 1.00 92.62 210 GLU A C 1
ATOM 1645 O O . GLU A 1 210 ? -15.381 17.001 6.202 1.00 92.62 210 GLU A O 1
ATOM 1650 N N . LEU A 1 211 ? -14.546 15.713 4.559 1.00 94.44 211 LEU A N 1
ATOM 1651 C CA . LEU A 1 211 ? -14.883 14.447 5.202 1.00 94.44 211 LEU A CA 1
ATOM 1652 C C . LEU A 1 211 ? -14.157 14.280 6.545 1.00 94.44 211 LEU A C 1
ATOM 1654 O O . LEU A 1 211 ? -14.760 13.843 7.531 1.00 94.44 211 LEU A O 1
ATOM 1658 N N . LEU A 1 212 ? -12.8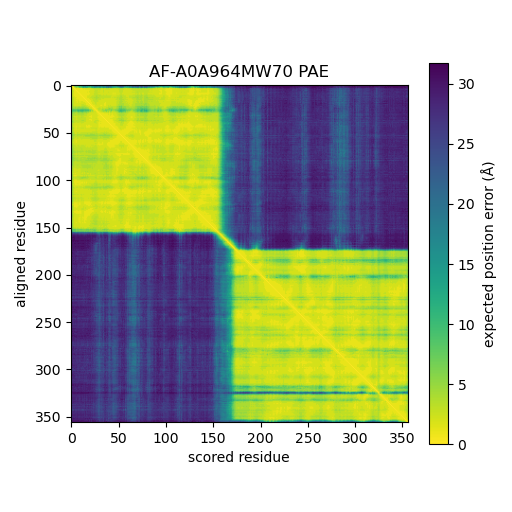86 14.686 6.597 1.00 95.69 212 LEU A N 1
ATOM 1659 C CA . LEU A 1 212 ? -12.092 14.730 7.819 1.00 95.69 212 LEU A CA 1
ATOM 1660 C C . LEU A 1 212 ? -12.720 15.647 8.871 1.00 95.69 212 LEU A C 1
ATOM 1662 O O . LEU A 1 212 ? -12.878 15.250 10.028 1.00 95.69 212 LEU A O 1
ATOM 1666 N N . GLY A 1 213 ? -13.141 16.846 8.462 1.00 96.00 213 GLY A N 1
ATOM 1667 C CA . GLY A 1 213 ? -13.810 17.814 9.326 1.00 96.00 213 GLY A CA 1
ATOM 1668 C C . GLY A 1 213 ? -15.099 17.265 9.937 1.00 96.00 213 GLY A C 1
ATOM 1669 O O . GLY A 1 213 ? -15.314 17.390 11.143 1.00 96.00 213 GLY A O 1
ATOM 1670 N N . ARG A 1 214 ? -15.935 16.583 9.146 1.00 96.19 214 ARG A N 1
ATOM 1671 C CA . ARG A 1 214 ? -17.176 15.959 9.644 1.00 96.19 214 ARG A CA 1
ATOM 1672 C C . ARG A 1 214 ? -16.900 14.869 10.671 1.00 96.19 214 ARG A C 1
ATOM 1674 O O . ARG A 1 214 ? -17.542 14.841 11.723 1.00 96.19 214 ARG A O 1
ATOM 1681 N N . LEU A 1 215 ? -15.929 13.999 10.396 1.00 96.81 215 LEU A N 1
ATOM 1682 C CA . LEU A 1 215 ? -15.535 12.950 11.333 1.00 96.81 215 LEU A CA 1
ATOM 1683 C C . LEU A 1 215 ? -14.996 13.544 12.642 1.00 96.81 215 LEU A C 1
ATOM 1685 O O . LEU A 1 215 ? -15.383 13.108 13.730 1.00 96.81 215 LEU A O 1
ATOM 1689 N N . HIS A 1 216 ? -14.153 14.573 12.541 1.00 97.56 216 HIS A N 1
ATOM 1690 C CA . HIS A 1 216 ? -13.620 15.286 13.695 1.00 97.56 216 HIS A CA 1
ATOM 1691 C C . HIS A 1 216 ? -14.718 15.942 14.527 1.00 97.56 216 HIS A C 1
ATOM 1693 O O . HIS A 1 216 ? -14.731 15.772 15.742 1.00 97.56 216 HIS A O 1
ATOM 1699 N N . LEU A 1 217 ? -15.665 16.643 13.898 1.00 97.31 217 LEU A N 1
ATOM 1700 C CA . LEU A 1 217 ? -16.789 17.265 14.597 1.00 97.31 217 LEU A CA 1
ATOM 1701 C C . LEU A 1 217 ? -17.660 16.220 15.297 1.00 97.31 217 LEU A C 1
ATOM 1703 O O . LEU A 1 217 ? -18.033 16.420 16.451 1.00 97.31 217 LEU A O 1
ATOM 1707 N N . ALA A 1 218 ? -17.943 15.087 14.649 1.00 97.38 218 ALA A N 1
ATOM 1708 C CA . ALA A 1 218 ? -18.722 14.012 15.255 1.00 97.38 218 ALA A CA 1
ATOM 1709 C C . ALA A 1 218 ? -18.066 13.487 16.544 1.00 97.38 218 ALA A C 1
ATOM 1711 O O . ALA A 1 218 ? -18.716 13.411 17.592 1.00 97.38 218 ALA A O 1
ATOM 1712 N N . ILE A 1 219 ? -16.770 13.165 16.492 1.00 97.88 219 ILE A N 1
ATOM 1713 C CA . ILE A 1 219 ? -16.020 12.652 17.648 1.00 97.88 219 ILE A CA 1
ATOM 1714 C C . ILE A 1 219 ? -15.805 13.757 18.695 1.00 97.88 219 ILE A C 1
ATOM 1716 O O . ILE A 1 219 ? -16.035 13.550 19.886 1.00 97.88 219 ILE A O 1
ATOM 1720 N N . GLY A 1 220 ? -15.400 14.951 18.266 1.00 97.69 220 GLY A N 1
ATOM 1721 C CA . GLY A 1 220 ? -15.109 16.095 19.126 1.00 97.69 220 GLY A CA 1
ATOM 1722 C C . GLY A 1 220 ? -16.327 16.558 19.923 1.00 97.69 220 GLY A C 1
ATOM 1723 O O . GLY A 1 220 ? -16.223 16.741 21.140 1.00 97.69 220 GLY A O 1
ATOM 1724 N N . ASN A 1 221 ? -17.493 16.658 19.274 1.00 97.25 221 ASN A N 1
ATOM 1725 C CA . ASN A 1 221 ? -18.760 16.989 19.930 1.00 97.25 221 ASN A CA 1
ATOM 1726 C C . ASN A 1 221 ? -19.160 15.914 20.941 1.00 97.25 221 ASN A C 1
ATOM 1728 O O . ASN A 1 221 ? -19.582 16.236 22.053 1.00 97.25 221 ASN A O 1
ATOM 1732 N N . PHE A 1 222 ? -18.967 14.635 20.605 1.00 98.00 222 PHE A N 1
ATOM 1733 C CA . PHE A 1 222 ? -19.195 13.551 21.556 1.00 98.00 222 PHE A CA 1
ATOM 1734 C C . PHE A 1 222 ? -18.280 13.659 22.786 1.00 98.00 222 PHE A C 1
ATOM 1736 O O . PHE A 1 222 ? -18.710 13.391 23.908 1.00 98.00 222 PHE A O 1
ATOM 1743 N N . LEU A 1 223 ? -17.037 14.109 22.619 1.00 97.88 223 LEU A N 1
ATOM 1744 C CA . LEU A 1 223 ? -16.093 14.268 23.724 1.00 97.88 223 LEU A CA 1
ATOM 1745 C C . LEU A 1 223 ? -16.372 15.492 24.614 1.00 97.88 223 LEU A C 1
ATOM 1747 O O . LEU A 1 223 ? -15.744 15.616 25.673 1.00 97.88 223 LEU A O 1
ATOM 1751 N N . VAL A 1 224 ? -17.266 16.416 24.235 1.00 96.50 224 VAL A N 1
ATOM 1752 C CA . VAL A 1 224 ? -17.651 17.562 25.086 1.00 96.50 224 VAL A CA 1
ATOM 1753 C C . VAL A 1 224 ? -18.277 17.047 26.385 1.00 96.50 224 VAL A C 1
ATOM 1755 O O . VAL A 1 224 ? -19.186 16.220 26.370 1.00 96.50 224 VAL A O 1
ATOM 1758 N N . GLY A 1 225 ? -17.736 17.482 27.528 1.00 95.75 225 GLY A N 1
ATOM 1759 C CA . GLY A 1 225 ? -18.114 16.968 28.852 1.00 95.75 225 GLY A CA 1
ATOM 1760 C C . GLY A 1 225 ? -17.613 15.547 29.168 1.00 95.75 225 GLY A C 1
ATOM 1761 O O . GLY A 1 225 ? -17.841 15.056 30.268 1.00 95.75 225 GLY A O 1
ATOM 1762 N N . ARG A 1 226 ? -16.898 14.886 28.243 1.00 97.00 226 ARG A N 1
ATOM 1763 C CA . ARG A 1 226 ? -16.393 13.502 28.372 1.00 97.00 226 ARG A CA 1
ATOM 1764 C C . ARG A 1 226 ? -14.877 13.405 28.179 1.00 97.00 226 ARG A C 1
ATOM 1766 O O . ARG A 1 226 ? -14.368 12.403 27.690 1.00 97.00 226 ARG A O 1
ATOM 1773 N N . ARG A 1 227 ? -14.135 14.445 28.576 1.00 91.06 227 ARG A N 1
ATOM 1774 C CA . ARG A 1 227 ? -12.669 14.524 28.400 1.00 91.06 227 ARG A CA 1
ATOM 1775 C C . ARG A 1 227 ? -11.897 13.399 29.100 1.00 91.06 227 ARG A C 1
ATOM 1777 O O . ARG A 1 227 ? -10.811 13.063 28.652 1.00 91.06 227 ARG A O 1
ATOM 1784 N N . HIS A 1 228 ? -12.475 12.781 30.133 1.00 95.69 228 HIS A N 1
ATOM 1785 C CA . HIS A 1 228 ? -11.912 11.594 30.785 1.00 95.69 228 HIS A CA 1
ATOM 1786 C C . HIS A 1 228 ? -11.807 10.376 29.849 1.00 95.69 228 HIS A C 1
ATOM 1788 O O . HIS A 1 228 ? -11.030 9.474 30.132 1.00 95.69 228 HIS A O 1
ATOM 1794 N N . LEU A 1 229 ? -12.566 10.336 28.744 1.00 97.69 229 LEU A N 1
ATOM 1795 C CA . LEU A 1 229 ? -12.442 9.282 27.736 1.00 97.69 229 LEU A CA 1
ATOM 1796 C C . LEU A 1 229 ? -11.201 9.464 26.860 1.00 97.69 229 LEU A C 1
ATOM 1798 O O . LEU A 1 229 ? -10.660 8.469 26.390 1.00 97.69 229 LEU A O 1
ATOM 1802 N N . GLY A 1 230 ? -10.751 10.702 26.637 1.00 97.25 230 GLY A N 1
ATOM 1803 C CA . GLY A 1 230 ? -9.599 11.000 25.790 1.00 97.25 230 GLY A CA 1
ATOM 1804 C C . GLY A 1 230 ? -9.733 12.283 24.970 1.00 97.25 230 GLY A C 1
ATOM 1805 O O . GLY A 1 230 ? -10.589 13.140 25.223 1.00 97.25 230 GLY A O 1
ATOM 1806 N N . ARG A 1 231 ? -8.853 12.413 23.974 1.00 96.88 231 ARG A N 1
ATOM 1807 C CA . ARG A 1 231 ? -8.698 13.585 23.099 1.00 96.88 231 ARG A CA 1
ATOM 1808 C C . ARG A 1 231 ? -8.553 13.141 21.643 1.00 96.88 231 ARG A C 1
ATOM 1810 O O . ARG A 1 231 ? -7.912 12.131 21.373 1.00 96.88 231 ARG A O 1
ATOM 1817 N N . VAL A 1 232 ? -9.140 13.903 20.722 1.00 97.69 232 VAL A N 1
ATOM 1818 C CA . VAL A 1 232 ? -9.039 13.687 19.269 1.00 97.69 2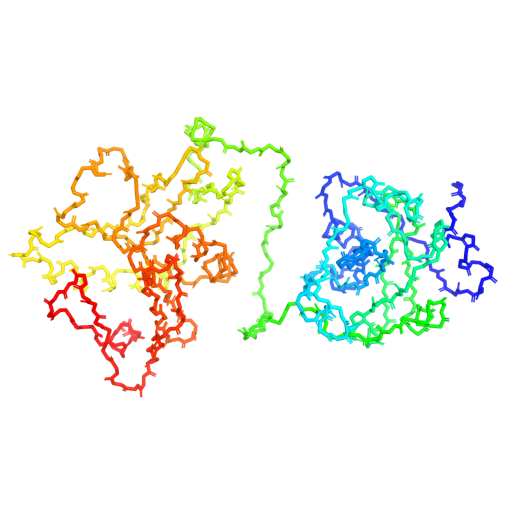32 VAL A CA 1
ATOM 1819 C C . VAL A 1 232 ? -8.185 14.788 18.640 1.00 97.69 232 VAL A C 1
ATOM 1821 O O . VAL A 1 232 ? -8.320 15.951 19.022 1.00 97.69 232 VAL A O 1
ATOM 1824 N N . PHE A 1 233 ? -7.329 14.421 17.690 1.00 97.06 233 PHE A N 1
ATOM 1825 C CA . PHE A 1 233 ? -6.438 15.322 16.959 1.00 97.06 233 PHE A CA 1
ATOM 1826 C C . PHE A 1 233 ? -6.567 15.088 15.448 1.00 97.06 233 PHE A C 1
ATOM 1828 O O . PHE A 1 233 ? -7.044 14.034 15.020 1.00 97.06 233 PHE A O 1
ATOM 1835 N N . LEU A 1 234 ? -6.173 16.089 14.663 1.00 95.56 234 LEU A N 1
ATOM 1836 C CA . LEU A 1 234 ? -6.185 16.086 13.199 1.00 95.56 234 LEU A CA 1
ATOM 1837 C C . LEU A 1 234 ? -4.762 16.200 12.662 1.00 95.56 234 LEU A C 1
ATOM 1839 O O . LEU A 1 234 ? -3.916 16.807 13.315 1.00 95.56 234 LEU A O 1
ATOM 1843 N N . SER A 1 235 ? -4.528 15.701 11.451 1.00 91.44 235 SER A N 1
ATOM 1844 C CA . SER A 1 235 ? -3.310 16.025 10.710 1.00 91.44 235 SER A CA 1
ATOM 1845 C C . SER A 1 235 ? -3.209 17.534 10.405 1.00 91.44 235 SER A C 1
ATOM 1847 O O . SER A 1 235 ? -4.242 18.141 10.097 1.00 91.44 235 SER A O 1
ATOM 1849 N N . PRO A 1 236 ? -2.000 18.127 10.392 1.00 91.94 236 PRO A N 1
ATOM 1850 C CA . PRO A 1 236 ? -0.713 17.484 10.660 1.00 91.94 236 PRO A CA 1
ATOM 1851 C C . PRO A 1 236 ? -0.513 17.204 12.157 1.00 91.94 236 PRO A C 1
ATOM 1853 O O . PRO A 1 236 ? -0.806 18.040 13.011 1.00 91.94 236 PRO A O 1
ATOM 1856 N N . SER A 1 237 ? -0.059 15.994 12.478 1.00 91.81 237 SER A N 1
ATOM 1857 C CA . SER A 1 237 ? 0.278 15.551 13.835 1.00 91.81 237 SER A CA 1
ATOM 1858 C C . SER A 1 237 ? 1.148 14.302 13.746 1.00 91.81 237 SER A C 1
ATOM 1860 O O . SER A 1 237 ? 0.649 13.228 13.401 1.00 91.81 237 SER A O 1
ATOM 1862 N N . ASP A 1 238 ? 2.431 14.434 14.078 1.00 95.44 238 ASP A N 1
ATOM 1863 C CA . ASP A 1 238 ? 3.351 13.300 14.066 1.00 95.44 238 ASP A CA 1
ATOM 1864 C C . ASP A 1 238 ? 2.997 12.291 15.164 1.00 95.44 238 ASP A C 1
ATOM 1866 O O . ASP A 1 238 ? 2.777 12.640 16.331 1.00 95.44 238 ASP A O 1
ATOM 1870 N N . VAL A 1 239 ? 2.998 11.013 14.792 1.00 98.06 239 VAL A N 1
ATOM 1871 C CA . VAL A 1 239 ? 2.895 9.878 15.708 1.00 98.06 239 VAL A CA 1
ATOM 1872 C C . VAL A 1 239 ? 4.171 9.059 15.600 1.00 98.06 239 VAL A C 1
ATOM 1874 O O . VAL A 1 239 ? 4.386 8.318 14.638 1.00 98.06 239 VAL A O 1
ATOM 1877 N N . VAL A 1 240 ? 5.017 9.185 16.617 1.00 95.94 240 VAL A N 1
ATOM 1878 C CA . VAL A 1 240 ? 6.282 8.464 16.744 1.00 95.94 240 VAL A CA 1
ATOM 1879 C C . VAL A 1 240 ? 5.997 7.111 17.389 1.00 95.94 240 V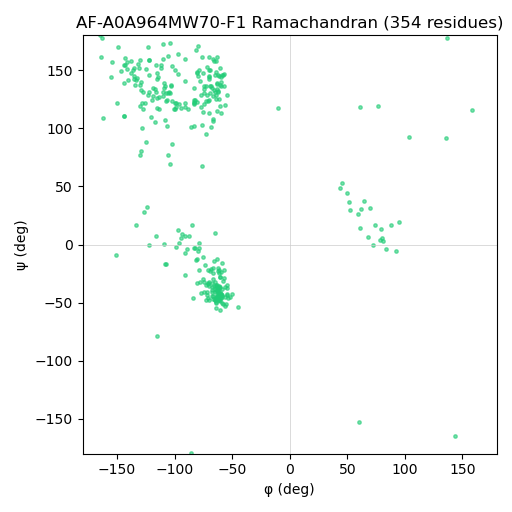AL A C 1
ATOM 1881 O O . VAL A 1 240 ? 5.787 6.999 18.595 1.00 95.94 240 VAL A O 1
ATOM 1884 N N . LEU A 1 241 ? 5.951 6.062 16.569 1.00 94.00 241 LEU A N 1
ATOM 1885 C CA . LEU A 1 241 ? 5.692 4.685 17.004 1.00 94.00 241 LEU A CA 1
ATOM 1886 C C . LEU A 1 241 ? 6.985 3.926 17.327 1.00 94.00 241 LEU A C 1
ATOM 1888 O O . LEU A 1 241 ? 6.967 2.954 18.084 1.00 94.00 241 LEU A O 1
ATOM 1892 N N . SER A 1 242 ? 8.100 4.322 16.713 1.00 89.88 242 SER A N 1
ATOM 1893 C CA . SER A 1 242 ? 9.445 3.842 17.029 1.00 89.88 242 SER A CA 1
ATOM 1894 C C . SER A 1 242 ? 10.501 4.788 16.454 1.00 89.88 242 SER A C 1
ATOM 1896 O O . SER A 1 242 ? 10.181 5.715 15.716 1.00 89.88 242 SER A O 1
ATOM 1898 N N . TYR A 1 243 ? 11.778 4.499 16.712 1.00 85.00 243 TYR A N 1
ATOM 1899 C CA . TYR A 1 243 ? 12.902 5.229 16.117 1.00 85.00 243 TYR A CA 1
ATOM 1900 C C . TYR A 1 243 ? 12.934 5.190 14.574 1.00 85.00 243 TYR A C 1
ATOM 1902 O O . TYR A 1 243 ? 13.633 5.992 13.965 1.00 85.00 243 TYR A O 1
ATOM 1910 N N . TYR A 1 244 ? 12.183 4.279 13.944 1.00 88.31 244 TYR A N 1
ATOM 1911 C CA . TYR A 1 244 ? 12.105 4.100 12.489 1.00 88.31 244 TYR A CA 1
ATOM 1912 C C . TYR A 1 244 ? 10.679 4.247 11.932 1.00 88.31 244 TYR A C 1
ATOM 1914 O O . TYR A 1 244 ? 10.476 4.082 10.730 1.00 88.31 244 TYR A O 1
ATOM 1922 N N . ASP A 1 245 ? 9.689 4.507 12.792 1.00 93.81 245 ASP A N 1
ATOM 1923 C CA . ASP A 1 245 ? 8.273 4.531 12.426 1.00 93.81 245 ASP A CA 1
ATOM 1924 C C . ASP A 1 245 ? 7.637 5.838 12.906 1.00 93.81 245 ASP A C 1
ATOM 1926 O O . ASP A 1 245 ? 7.288 5.968 14.082 1.00 93.81 245 ASP A O 1
ATOM 1930 N N . ILE A 1 246 ? 7.487 6.788 11.987 1.00 97.44 246 ILE A N 1
ATOM 1931 C CA . ILE A 1 246 ? 6.849 8.085 12.209 1.00 97.44 246 ILE A CA 1
ATOM 1932 C C . ILE A 1 246 ? 5.782 8.260 11.144 1.00 97.44 246 ILE A C 1
ATOM 1934 O O . ILE A 1 246 ? 6.079 8.280 9.952 1.00 97.44 246 ILE A O 1
ATOM 1938 N N . VAL A 1 247 ? 4.533 8.350 11.569 1.00 97.19 247 VAL A N 1
ATOM 1939 C CA . VAL A 1 247 ? 3.389 8.469 10.663 1.00 97.19 247 VAL A CA 1
ATOM 1940 C C . VAL A 1 247 ? 2.610 9.733 10.972 1.00 97.19 247 VAL A C 1
ATOM 1942 O O . VAL A 1 247 ? 2.652 10.232 12.094 1.00 97.19 247 VAL A O 1
ATOM 1945 N N . GLU A 1 248 ? 1.840 10.193 9.997 1.00 96.12 248 GLU A N 1
ATOM 1946 C CA . GLU A 1 248 ? 0.919 11.314 10.155 1.00 96.12 248 GLU A CA 1
ATOM 1947 C C . GLU A 1 248 ? -0.478 10.834 9.725 1.00 96.12 248 GLU A C 1
ATOM 1949 O O . GLU A 1 248 ? -0.822 10.914 8.542 1.00 96.12 248 GLU A O 1
ATOM 1954 N N . PRO A 1 249 ? -1.272 10.252 10.644 1.00 96.75 249 PRO A N 1
ATOM 1955 C CA . PRO A 1 249 ? -2.640 9.837 10.352 1.00 96.75 249 PRO A CA 1
ATOM 1956 C C . PRO A 1 249 ? -3.548 11.053 10.174 1.00 96.75 249 PRO A C 1
ATOM 1958 O O . PRO A 1 249 ? -3.359 12.072 10.838 1.00 96.75 249 PRO A O 1
ATOM 1961 N N . ASP A 1 250 ? -4.589 10.931 9.350 1.00 97.06 250 ASP A N 1
ATOM 1962 C CA . ASP A 1 250 ? -5.538 12.033 9.136 1.00 97.06 250 ASP A CA 1
ATOM 1963 C C . ASP A 1 250 ? -6.284 12.431 10.419 1.00 97.06 250 ASP A C 1
ATOM 1965 O O . ASP A 1 250 ? -6.474 13.617 10.700 1.00 97.06 250 ASP A O 1
ATOM 1969 N N . LEU A 1 251 ? -6.683 11.443 11.224 1.00 98.25 251 LEU A N 1
ATOM 1970 C CA . LEU A 1 251 ? -7.262 11.650 12.550 1.00 98.25 251 LEU A CA 1
ATOM 1971 C C . LEU A 1 251 ? -6.745 10.594 13.520 1.00 98.25 251 LEU A C 1
ATOM 1973 O O . LEU A 1 251 ? -6.631 9.414 13.188 1.00 98.25 251 LEU A O 1
ATOM 1977 N N . LEU A 1 252 ? -6.490 11.006 14.757 1.00 98.00 252 LEU A N 1
ATOM 1978 C CA . LEU A 1 252 ? -6.106 10.096 15.831 1.00 98.00 252 LEU A CA 1
ATOM 1979 C C . LEU A 1 252 ? -6.858 10.418 17.119 1.00 98.00 252 LEU A C 1
ATOM 1981 O O . LEU A 1 252 ? -7.213 11.565 17.393 1.00 98.00 252 LEU A O 1
ATOM 1985 N N . PHE A 1 253 ? -7.097 9.392 17.927 1.00 98.56 253 PHE A N 1
ATOM 1986 C CA . PHE A 1 253 ? -7.688 9.528 19.251 1.00 98.56 253 PHE A CA 1
ATOM 1987 C C . PHE A 1 253 ? -6.792 8.866 20.294 1.00 98.56 253 PHE A C 1
ATOM 1989 O O . PHE A 1 253 ? -6.502 7.669 20.230 1.00 98.56 253 PHE A O 1
ATOM 1996 N N . VAL A 1 254 ? -6.376 9.674 21.267 1.00 98.44 254 VAL A N 1
ATOM 1997 C CA . VAL A 1 254 ? -5.599 9.251 22.431 1.00 98.44 254 VAL A CA 1
ATOM 1998 C C . VAL A 1 254 ? -6.557 9.080 23.596 1.00 98.44 254 VAL A C 1
ATOM 2000 O O . VAL A 1 254 ? -7.223 10.036 24.006 1.00 98.44 254 VAL A O 1
ATOM 2003 N N . ALA A 1 255 ? -6.643 7.856 24.110 1.00 98.31 255 ALA A N 1
ATOM 2004 C CA . ALA A 1 255 ? -7.562 7.525 25.185 1.00 98.31 255 ALA A CA 1
ATOM 2005 C C . ALA A 1 255 ? -7.140 8.169 26.521 1.00 98.31 255 ALA A C 1
ATOM 2007 O O . ALA A 1 255 ? -6.005 8.616 26.713 1.00 98.31 255 ALA A O 1
ATOM 2008 N N . GLY A 1 256 ? -8.078 8.256 27.463 1.00 97.31 256 GLY A N 1
ATOM 2009 C CA . GLY A 1 256 ? -7.850 8.855 28.782 1.00 97.31 256 GLY A CA 1
ATOM 2010 C C . GLY A 1 256 ? -6.777 8.136 29.605 1.00 97.31 256 GLY A C 1
ATOM 2011 O O . GLY A 1 256 ? -6.129 8.759 30.437 1.00 97.31 256 GLY A O 1
ATOM 2012 N N . ASP A 1 257 ? -6.546 6.853 29.329 1.00 96.81 257 ASP A N 1
ATOM 2013 C CA . ASP A 1 257 ? -5.497 6.019 29.922 1.00 96.81 257 ASP A CA 1
ATOM 2014 C C . ASP A 1 257 ? -4.150 6.095 29.173 1.00 96.81 257 ASP A C 1
ATOM 2016 O O . ASP A 1 257 ? -3.242 5.339 29.496 1.00 96.81 257 ASP A O 1
ATOM 2020 N N . GLN A 1 258 ? -4.019 6.988 28.183 1.00 97.44 258 GLN A N 1
ATOM 2021 C CA . GLN A 1 258 ? -2.817 7.190 27.361 1.00 97.44 258 GLN A CA 1
ATOM 2022 C C . GLN A 1 258 ? -2.362 8.661 27.353 1.00 97.44 258 GLN A C 1
ATOM 2024 O O . GLN A 1 258 ? -1.834 9.156 26.366 1.00 97.44 258 GLN A O 1
ATOM 2029 N N . GLN A 1 259 ? -2.639 9.445 28.397 1.00 92.69 259 GLN A N 1
ATOM 2030 C CA . GLN A 1 259 ? -2.259 10.870 28.378 1.00 92.69 259 GLN A CA 1
ATOM 2031 C C . GLN A 1 259 ? -0.735 11.087 28.395 1.00 92.69 259 GLN A C 1
ATOM 2033 O O . GLN A 1 259 ? -0.270 12.152 28.005 1.00 92.69 259 GLN A O 1
ATOM 2038 N N . ASP A 1 260 ? 0.030 10.087 28.821 1.00 96.00 260 ASP A N 1
ATOM 2039 C CA . ASP A 1 260 ? 1.490 10.078 28.912 1.00 96.00 260 ASP A CA 1
ATOM 2040 C C . ASP A 1 260 ? 2.202 10.077 27.552 1.00 96.00 260 ASP A C 1
ATOM 2042 O O . ASP A 1 260 ? 3.335 10.545 27.468 1.00 96.00 260 ASP A O 1
ATOM 2046 N N . ILE A 1 261 ? 1.541 9.629 26.478 1.00 96.31 261 ILE A N 1
ATOM 2047 C CA . ILE A 1 261 ? 2.112 9.675 25.120 1.00 96.31 261 ILE A CA 1
ATOM 2048 C C . ILE A 1 261 ? 1.949 11.045 24.447 1.00 96.31 261 ILE A C 1
ATOM 2050 O O . ILE A 1 261 ? 2.402 11.229 23.321 1.00 96.31 261 ILE A O 1
ATOM 2054 N N . LEU A 1 262 ? 1.280 12.010 25.084 1.00 95.19 262 LEU A N 1
ATOM 2055 C CA . LEU A 1 262 ? 1.099 13.354 24.535 1.00 95.19 262 LEU A CA 1
ATOM 2056 C C . LEU A 1 262 ? 2.239 14.270 24.981 1.00 95.19 262 LEU A C 1
ATOM 2058 O O . LEU A 1 262 ? 2.376 14.564 26.168 1.00 95.19 262 LEU A O 1
ATOM 2062 N N . THR A 1 263 ? 3.006 14.784 24.023 1.00 93.06 263 THR A N 1
ATOM 2063 C CA . THR A 1 263 ? 3.995 15.841 24.264 1.00 93.06 263 THR A CA 1
ATOM 2064 C C . THR A 1 263 ? 3.545 17.154 23.626 1.00 93.06 263 THR A C 1
ATOM 2066 O O . THR A 1 263 ? 2.540 17.202 22.918 1.00 93.06 263 THR A O 1
ATOM 2069 N N . GLU A 1 264 ? 4.276 18.237 23.887 1.00 89.12 264 GLU A N 1
ATOM 2070 C CA . GLU A 1 264 ? 4.042 19.515 23.207 1.00 89.12 264 GLU A CA 1
ATOM 2071 C C . GLU A 1 264 ? 4.305 19.417 21.697 1.00 89.12 264 GLU A C 1
ATOM 2073 O O . GLU A 1 264 ? 3.586 20.026 20.913 1.00 89.12 264 GLU A O 1
ATOM 2078 N N . ALA A 1 265 ? 5.303 18.622 21.296 1.00 84.75 265 ALA A N 1
ATOM 2079 C CA . ALA A 1 265 ? 5.714 18.502 19.902 1.00 84.75 265 ALA A CA 1
ATOM 2080 C C . ALA A 1 265 ? 4.859 17.499 19.114 1.00 84.75 265 ALA A C 1
ATOM 2082 O O . ALA A 1 265 ? 4.467 17.775 17.986 1.00 84.75 265 ALA A O 1
ATOM 2083 N N . ASN A 1 266 ? 4.611 16.314 19.679 1.00 93.69 266 ASN A N 1
ATOM 2084 C CA . ASN A 1 266 ? 4.003 15.190 18.965 1.00 93.69 266 ASN A CA 1
ATOM 2085 C C . ASN A 1 266 ? 3.481 14.081 19.898 1.00 93.69 266 ASN A C 1
ATOM 2087 O O . ASN A 1 266 ? 3.577 14.163 21.129 1.00 93.69 266 ASN A O 1
ATOM 2091 N N . VAL A 1 267 ? 2.913 13.029 19.303 1.00 97.00 267 VAL A N 1
ATOM 2092 C CA . VAL A 1 267 ? 2.479 11.820 20.014 1.00 97.00 267 VAL A CA 1
ATOM 2093 C C . VAL A 1 267 ? 3.622 10.798 20.042 1.00 97.00 267 VAL A C 1
ATOM 2095 O O . VAL A 1 267 ? 4.098 10.368 18.996 1.00 97.00 267 VAL A O 1
ATOM 2098 N N . GLN A 1 268 ? 4.047 10.380 21.235 1.00 95.50 268 GLN A N 1
ATOM 2099 C CA . GLN A 1 268 ? 5.150 9.442 21.482 1.00 95.50 268 GLN A CA 1
ATOM 2100 C C . GLN A 1 268 ? 4.612 8.069 21.906 1.00 95.50 268 GLN A C 1
ATOM 2102 O O . GLN A 1 268 ? 4.609 7.715 23.085 1.00 95.50 268 GLN A O 1
ATOM 2107 N N . GLY A 1 269 ? 4.117 7.298 20.941 1.00 93.81 269 GLY A N 1
ATOM 2108 C CA . GLY A 1 269 ? 3.560 5.963 21.155 1.00 93.81 269 GLY A CA 1
ATOM 2109 C C . GLY A 1 269 ? 2.263 5.707 20.380 1.00 93.81 269 GLY A C 1
ATOM 2110 O O . GLY A 1 269 ? 1.765 6.585 19.675 1.00 93.81 269 GLY A O 1
ATOM 2111 N N . PRO A 1 270 ? 1.700 4.489 20.479 1.00 97.69 270 PRO A N 1
ATOM 2112 C CA . PRO A 1 270 ? 0.507 4.095 19.735 1.00 97.69 270 PRO A CA 1
ATOM 2113 C C . PRO A 1 270 ? -0.776 4.718 20.326 1.00 97.69 270 PRO A C 1
ATOM 2115 O O . PRO A 1 270 ? -1.183 4.339 21.431 1.00 97.69 270 PRO A O 1
ATOM 2118 N N . PRO A 1 271 ? -1.483 5.614 19.610 1.00 98.38 271 PRO A N 1
ATOM 2119 C CA . PRO A 1 271 ? -2.799 6.082 20.042 1.00 98.38 271 PRO A CA 1
ATOM 2120 C C . PRO A 1 271 ? -3.828 4.939 20.008 1.00 98.38 271 PRO A C 1
ATOM 2122 O O . PRO A 1 271 ? -3.668 3.942 19.299 1.00 98.38 271 PRO A O 1
ATOM 2125 N N . ALA A 1 272 ? -4.912 5.065 20.774 1.00 98.50 272 ALA A N 1
ATOM 2126 C CA . ALA A 1 272 ? -5.962 4.049 20.818 1.00 98.50 272 ALA A CA 1
ATOM 2127 C C . ALA A 1 272 ? -6.646 3.858 19.457 1.00 98.50 272 ALA A C 1
ATOM 2129 O O . ALA A 1 272 ? -6.970 2.725 19.100 1.00 98.50 272 ALA A O 1
ATOM 2130 N N . LEU A 1 273 ? -6.853 4.942 18.708 1.00 98.50 273 LEU A N 1
ATOM 2131 C CA . LEU A 1 273 ? -7.446 4.912 17.374 1.00 98.50 273 LEU A CA 1
ATOM 2132 C C . LEU A 1 273 ? -6.647 5.779 16.406 1.00 98.50 273 LEU A C 1
ATOM 2134 O O . LEU A 1 273 ? -6.292 6.912 16.731 1.00 98.50 273 LEU A O 1
ATOM 2138 N N . VAL A 1 274 ? -6.450 5.255 15.200 1.00 98.50 274 VAL A N 1
ATOM 2139 C CA . VAL A 1 274 ? -6.019 6.017 14.022 1.00 98.50 274 VAL A CA 1
ATOM 2140 C C . VAL A 1 274 ? -7.038 5.858 12.904 1.00 98.50 274 VAL A C 1
ATOM 2142 O O . VAL A 1 274 ? -7.662 4.803 12.756 1.00 98.50 274 VAL A O 1
ATOM 2145 N N . VAL A 1 275 ? -7.214 6.909 12.117 1.00 98.38 275 VAL A N 1
ATOM 2146 C CA . VAL A 1 275 ? -8.100 6.934 10.960 1.00 98.38 275 VAL A CA 1
ATOM 2147 C C . VAL A 1 275 ? -7.330 7.467 9.764 1.00 98.38 275 VAL A C 1
ATOM 2149 O O . VAL A 1 275 ? -6.676 8.500 9.863 1.00 98.38 275 VAL A O 1
ATOM 2152 N N . GLU A 1 276 ? -7.451 6.767 8.640 1.00 97.38 276 GLU A N 1
ATOM 2153 C CA . GLU A 1 276 ? -6.960 7.219 7.339 1.00 97.38 276 GLU A CA 1
ATOM 2154 C C . GLU A 1 276 ? -8.147 7.391 6.396 1.00 97.38 276 GLU A C 1
ATOM 2156 O O . GLU A 1 276 ? -9.019 6.516 6.304 1.00 97.38 276 GLU A O 1
ATOM 2161 N N . ILE A 1 277 ? -8.183 8.511 5.684 1.00 95.62 277 ILE A N 1
ATOM 2162 C CA . ILE A 1 277 ? -9.130 8.739 4.602 1.00 95.62 277 ILE A CA 1
ATOM 2163 C C . ILE A 1 277 ? -8.396 8.471 3.295 1.00 95.62 277 ILE A C 1
ATOM 2165 O O . ILE A 1 277 ? -7.442 9.153 2.926 1.00 95.62 277 ILE A O 1
ATOM 2169 N N . LEU A 1 278 ? -8.869 7.463 2.569 1.00 90.19 278 LEU A N 1
ATOM 2170 C CA . LEU A 1 278 ? -8.180 6.978 1.390 1.00 90.19 278 LEU A CA 1
ATOM 2171 C C . LEU A 1 278 ? -8.115 8.038 0.300 1.00 90.19 278 LEU A C 1
ATOM 2173 O O . LEU A 1 278 ? -9.128 8.559 -0.175 1.00 90.19 278 LEU A O 1
ATOM 2177 N N . SER A 1 279 ? -6.898 8.238 -0.183 1.00 79.69 279 SER A N 1
ATOM 2178 C CA . SER A 1 279 ? -6.619 8.891 -1.449 1.00 79.69 279 SER A CA 1
ATOM 2179 C C . SER A 1 279 ? -6.082 7.860 -2.453 1.00 79.69 279 SER A C 1
ATOM 2181 O O . SER A 1 279 ? -5.590 6.798 -2.053 1.00 79.69 279 SER A O 1
ATOM 2183 N N . PRO A 1 280 ? -6.141 8.134 -3.768 1.00 70.94 280 PRO A N 1
ATOM 2184 C CA . PRO A 1 280 ? -5.525 7.258 -4.763 1.00 70.94 280 PRO A CA 1
ATOM 2185 C C . PRO A 1 280 ? -4.033 6.993 -4.499 1.00 70.94 280 PRO A C 1
ATOM 2187 O O . PRO A 1 280 ? -3.576 5.868 -4.678 1.00 70.94 280 PRO A O 1
ATOM 2190 N N . SER A 1 281 ? -3.290 7.999 -4.024 1.00 67.50 281 SER A N 1
ATOM 2191 C CA . SER A 1 281 ? -1.837 7.927 -3.823 1.00 67.50 281 SER A CA 1
ATOM 2192 C C . SER A 1 281 ? -1.417 7.187 -2.547 1.00 67.50 281 SER A C 1
ATOM 2194 O O . SER A 1 281 ? -0.291 6.692 -2.477 1.00 67.50 281 SER A O 1
ATOM 2196 N N . THR A 1 282 ? -2.298 7.073 -1.546 1.00 74.69 282 THR A N 1
ATOM 2197 C CA . THR A 1 282 ? -1.978 6.441 -0.251 1.00 74.69 282 THR A CA 1
ATOM 2198 C C . THR A 1 282 ? -2.642 5.084 -0.040 1.00 74.69 282 THR A C 1
ATOM 2200 O O . THR A 1 282 ? -2.147 4.294 0.764 1.00 74.69 282 THR A O 1
ATOM 2203 N N . ARG A 1 283 ? -3.676 4.741 -0.825 1.00 79.81 283 ARG A N 1
ATOM 2204 C CA . ARG A 1 283 ? -4.516 3.545 -0.623 1.00 79.81 283 ARG A CA 1
ATOM 2205 C C . ARG A 1 283 ? -3.746 2.267 -0.316 1.00 79.81 283 ARG A C 1
ATOM 2207 O O . ARG A 1 283 ? -4.003 1.617 0.692 1.00 79.81 283 ARG A O 1
ATOM 2214 N N . ARG A 1 284 ? -2.779 1.906 -1.163 1.00 74.00 284 ARG A N 1
ATOM 2215 C CA . ARG A 1 284 ? -1.998 0.671 -0.990 1.00 74.00 284 ARG A CA 1
ATOM 2216 C C . ARG A 1 284 ? -1.226 0.651 0.334 1.00 74.00 284 ARG A C 1
ATOM 2218 O O . ARG A 1 284 ? -1.059 -0.409 0.944 1.00 74.00 284 ARG A O 1
ATOM 2225 N N . ARG A 1 285 ? -0.720 1.810 0.762 1.00 81.81 285 ARG A N 1
ATOM 2226 C CA . ARG A 1 285 ? 0.007 1.955 2.026 1.00 81.81 285 ARG A CA 1
ATOM 2227 C C . ARG A 1 285 ? -0.953 1.811 3.199 1.00 81.81 285 ARG A C 1
ATOM 2229 O O . ARG A 1 285 ? -0.658 1.021 4.090 1.00 81.81 285 ARG A O 1
ATOM 2236 N N . ASP A 1 286 ? -2.083 2.504 3.153 1.00 84.62 286 ASP A N 1
ATOM 2237 C CA . ASP A 1 286 ? -3.081 2.538 4.225 1.00 84.62 286 ASP A CA 1
ATOM 2238 C C . ASP A 1 286 ? -3.706 1.144 4.437 1.00 84.62 286 ASP A C 1
ATOM 2240 O O . ASP A 1 286 ? -3.646 0.566 5.524 1.00 84.62 286 ASP A O 1
ATOM 2244 N N . GLU A 1 287 ? -4.171 0.504 3.361 1.00 86.75 287 GLU A N 1
ATOM 2245 C CA . GLU A 1 287 ? -4.810 -0.819 3.419 1.00 86.75 287 GLU A CA 1
ATOM 2246 C C . GLU A 1 287 ? -3.829 -1.971 3.732 1.00 86.75 287 GLU A C 1
ATOM 2248 O O . GLU A 1 287 ? -4.239 -3.042 4.204 1.00 86.75 287 GLU A O 1
ATOM 2253 N N . GLY A 1 288 ? -2.534 -1.772 3.468 1.00 87.50 288 GLY A N 1
ATOM 2254 C CA . GLY A 1 288 ? -1.499 -2.802 3.549 1.00 87.50 288 GLY A CA 1
ATOM 2255 C C . GLY A 1 288 ? -0.446 -2.544 4.624 1.00 87.50 288 GLY A C 1
ATOM 2256 O O . GLY A 1 288 ? -0.453 -3.183 5.681 1.00 87.50 288 GLY A O 1
ATOM 2257 N N . ILE A 1 289 ? 0.499 -1.654 4.312 1.00 86.12 289 ILE A N 1
ATOM 2258 C CA . ILE A 1 289 ? 1.716 -1.401 5.100 1.00 86.12 289 ILE A CA 1
ATOM 2259 C C . ILE A 1 289 ? 1.358 -0.843 6.482 1.00 86.12 289 ILE A C 1
ATOM 2261 O O . ILE A 1 289 ? 1.739 -1.431 7.495 1.00 86.12 289 ILE A O 1
ATOM 2265 N N . LYS A 1 290 ? 0.582 0.245 6.527 1.00 93.00 290 LYS A N 1
ATOM 2266 C CA . LYS A 1 290 ? 0.171 0.906 7.770 1.00 93.00 290 LYS A CA 1
ATOM 2267 C C . LYS A 1 290 ? -0.711 0.010 8.617 1.00 93.00 290 LYS A C 1
ATOM 2269 O O . LYS A 1 290 ? -0.466 -0.111 9.809 1.00 93.00 290 LYS A O 1
ATOM 2274 N N . ARG A 1 291 ? -1.652 -0.728 8.018 1.00 92.88 291 ARG A N 1
ATOM 2275 C CA . ARG A 1 291 ? -2.446 -1.714 8.765 1.00 92.88 291 ARG A CA 1
ATOM 2276 C C . ARG A 1 291 ? -1.566 -2.711 9.524 1.00 92.88 291 ARG A C 1
ATOM 2278 O O . ARG A 1 291 ? -1.832 -2.991 10.691 1.00 92.88 291 ARG A O 1
ATOM 2285 N N . LYS A 1 292 ? -0.532 -3.260 8.874 1.00 91.31 292 LYS A N 1
ATOM 2286 C CA . LYS A 1 292 ? 0.397 -4.194 9.529 1.00 91.31 292 LYS A CA 1
ATOM 2287 C C . LYS A 1 292 ? 1.185 -3.497 10.641 1.00 91.31 292 LYS A C 1
ATOM 2289 O O . LYS A 1 292 ? 1.233 -4.028 11.747 1.00 91.31 292 LYS A O 1
ATOM 2294 N N . LEU A 1 293 ? 1.741 -2.319 10.355 1.00 94.38 293 LEU A N 1
ATOM 2295 C CA . LEU A 1 293 ? 2.469 -1.507 11.331 1.00 94.38 293 LEU A CA 1
ATOM 2296 C C . LEU A 1 293 ? 1.606 -1.223 12.568 1.00 94.38 293 LEU A C 1
ATOM 2298 O O . LEU A 1 293 ? 2.016 -1.486 13.689 1.00 94.38 293 LEU A O 1
ATOM 2302 N N . PHE A 1 294 ? 0.385 -0.738 12.378 1.00 97.25 294 PHE A N 1
ATOM 2303 C CA . PHE A 1 294 ? -0.511 -0.348 13.462 1.00 97.25 294 PHE A CA 1
ATOM 2304 C C . PHE A 1 294 ? -0.926 -1.536 14.337 1.00 97.25 294 PHE A C 1
ATOM 2306 O O . PHE A 1 294 ? -0.968 -1.409 15.562 1.00 97.25 294 PHE A O 1
ATOM 2313 N N . ALA A 1 295 ? -1.152 -2.709 13.734 1.00 94.31 295 ALA A N 1
ATOM 2314 C CA . ALA A 1 295 ? -1.392 -3.943 14.479 1.00 94.31 295 ALA A CA 1
ATOM 2315 C C . ALA A 1 295 ? -0.176 -4.313 15.346 1.00 94.31 295 ALA A C 1
ATOM 2317 O O . ALA A 1 295 ? -0.313 -4.582 16.542 1.00 94.31 295 ALA A O 1
ATOM 2318 N N . GLU A 1 296 ? 1.019 -4.275 14.752 1.00 94.56 296 GLU A N 1
ATOM 2319 C CA . GLU A 1 296 ? 2.283 -4.590 15.420 1.00 94.56 296 GLU A CA 1
ATOM 2320 C C . GLU A 1 296 ? 2.567 -3.637 16.589 1.00 94.56 296 GLU A C 1
ATOM 2322 O O . GLU A 1 296 ? 2.925 -4.088 17.676 1.00 94.56 296 GLU A O 1
ATOM 2327 N N . LYS A 1 297 ? 2.335 -2.333 16.399 1.00 95.94 297 LYS A N 1
ATOM 2328 C CA . LYS A 1 297 ? 2.599 -1.292 17.405 1.00 95.94 297 LYS A CA 1
ATOM 2329 C C . LYS A 1 297 ? 1.530 -1.186 18.491 1.00 95.94 297 LYS A C 1
ATOM 2331 O O . LYS A 1 297 ? 1.703 -0.411 19.420 1.00 95.94 297 LYS A O 1
ATOM 2336 N N . GLY A 1 298 ? 0.451 -1.966 18.425 1.00 95.81 298 GLY A N 1
ATOM 2337 C CA . GLY A 1 298 ? -0.527 -2.044 19.514 1.00 95.81 298 GLY A CA 1
ATOM 2338 C C . GLY A 1 298 ? -1.660 -1.018 19.460 1.00 95.81 298 GLY A C 1
ATOM 2339 O O . GLY A 1 298 ? -2.349 -0.835 20.463 1.00 95.81 298 GLY A O 1
ATOM 2340 N N . ILE A 1 299 ? -1.895 -0.382 18.310 1.00 98.19 299 ILE A N 1
ATOM 2341 C CA . ILE A 1 299 ? -3.063 0.489 18.117 1.00 98.19 299 ILE A CA 1
ATOM 2342 C C . ILE A 1 299 ? -4.339 -0.353 18.265 1.00 98.19 299 ILE A C 1
ATOM 2344 O O . ILE A 1 299 ? -4.435 -1.452 17.714 1.00 98.19 299 ILE A O 1
ATOM 2348 N N . ARG A 1 300 ? -5.317 0.129 19.045 1.00 97.38 300 ARG A N 1
ATOM 2349 C CA . ARG A 1 300 ? -6.499 -0.670 19.430 1.00 97.38 300 ARG A CA 1
ATOM 2350 C C . ARG A 1 300 ? -7.511 -0.756 18.289 1.00 97.38 300 ARG A C 1
ATOM 2352 O O . ARG A 1 300 ? -8.045 -1.835 18.029 1.00 97.38 300 ARG A O 1
ATOM 2359 N N . GLU A 1 301 ? -7.748 0.352 17.592 1.00 97.75 301 GLU A N 1
ATOM 2360 C CA . GLU A 1 301 ? -8.596 0.409 16.401 1.00 97.75 301 GLU A CA 1
ATOM 2361 C C . GLU A 1 301 ? -7.931 1.168 15.252 1.00 97.75 301 GLU A C 1
ATOM 2363 O O . GLU A 1 301 ? -7.260 2.176 15.453 1.00 97.75 301 GLU A O 1
ATOM 2368 N N . TYR A 1 302 ? -8.161 0.696 14.030 1.00 97.81 302 TYR A N 1
ATOM 2369 C CA . TYR A 1 302 ? -7.759 1.383 12.811 1.00 97.81 302 TYR A CA 1
ATOM 2370 C C . TYR A 1 302 ? -8.957 1.493 11.875 1.00 97.81 302 TYR A C 1
ATOM 2372 O O . TYR A 1 302 ? -9.568 0.477 11.533 1.00 97.81 302 TYR A O 1
ATOM 2380 N N . TRP A 1 303 ? -9.331 2.713 11.490 1.00 97.75 303 TRP A N 1
ATOM 2381 C CA . TRP A 1 303 ? -10.420 2.934 10.543 1.00 97.75 303 TRP A CA 1
ATOM 2382 C C . TRP A 1 303 ? -9.881 3.415 9.203 1.00 97.75 303 TRP A C 1
ATOM 2384 O O . TRP A 1 303 ? -9.035 4.303 9.134 1.00 97.75 303 TRP A O 1
ATOM 2394 N N . ILE A 1 304 ? -10.423 2.842 8.136 1.00 96.62 304 ILE A N 1
ATOM 2395 C CA . ILE A 1 304 ? -10.177 3.275 6.768 1.00 96.62 304 ILE A CA 1
ATOM 2396 C C . ILE A 1 304 ? -11.483 3.822 6.214 1.00 96.62 304 ILE A C 1
ATOM 2398 O O . ILE A 1 304 ? -12.464 3.086 6.088 1.00 96.62 304 ILE A O 1
ATOM 2402 N N . VAL A 1 305 ? -11.497 5.105 5.885 1.00 96.75 305 VAL A N 1
ATOM 2403 C CA . VAL A 1 305 ? -12.640 5.779 5.271 1.00 96.75 305 VAL A CA 1
ATOM 2404 C C . VAL A 1 305 ? -12.368 5.880 3.777 1.00 96.75 305 VAL A C 1
ATOM 2406 O O . VAL A 1 305 ? -11.365 6.453 3.374 1.00 96.75 305 VAL A O 1
ATOM 2409 N N . ASP A 1 306 ? -13.240 5.318 2.944 1.00 93.62 306 ASP A N 1
ATOM 2410 C CA . ASP A 1 306 ? -13.114 5.356 1.487 1.00 93.62 306 ASP A CA 1
ATOM 2411 C C . ASP A 1 306 ? -14.149 6.326 0.896 1.00 93.62 306 ASP A C 1
ATOM 2413 O O . ASP A 1 306 ? -15.321 5.949 0.769 1.00 93.62 306 ASP A O 1
ATOM 2417 N N . PRO A 1 307 ? -13.748 7.554 0.508 1.00 90.19 307 PRO A N 1
ATOM 2418 C CA . PRO A 1 307 ? -14.660 8.529 -0.085 1.00 90.19 307 PRO A CA 1
ATOM 2419 C C . PRO A 1 307 ? -15.250 8.057 -1.416 1.00 90.19 307 PRO A C 1
ATOM 2421 O O . PRO A 1 307 ? -16.403 8.348 -1.709 1.00 90.19 307 PRO A O 1
ATOM 2424 N N . LYS A 1 308 ? -14.484 7.313 -2.228 1.00 88.75 308 LYS A N 1
ATOM 2425 C CA . LYS A 1 308 ? -14.961 6.812 -3.529 1.00 88.75 308 LYS A CA 1
ATOM 2426 C C . LYS A 1 308 ? -15.935 5.653 -3.343 1.00 88.75 308 LYS A C 1
ATOM 2428 O O . LYS A 1 308 ? -16.936 5.556 -4.044 1.00 88.75 308 LYS A O 1
ATOM 2433 N N . GLY A 1 309 ? -15.621 4.763 -2.405 1.00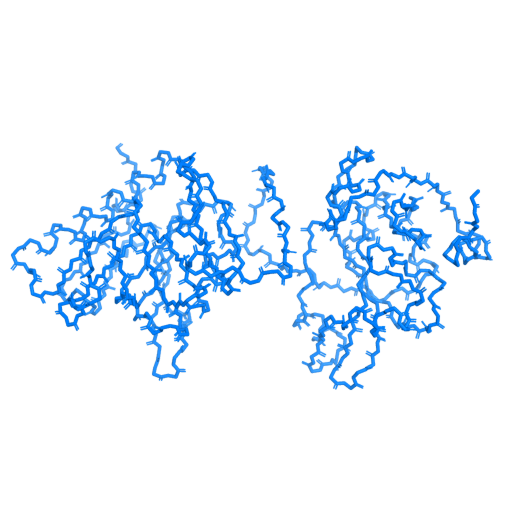 90.19 309 GLY A N 1
ATOM 2434 C CA . GLY A 1 309 ? -16.428 3.590 -2.083 1.00 90.19 309 GLY A CA 1
ATOM 2435 C C . GLY A 1 309 ? -17.594 3.853 -1.129 1.00 90.19 309 GLY A C 1
ATOM 2436 O O . GLY A 1 309 ? -18.305 2.891 -0.831 1.00 90.19 309 GLY A O 1
ATOM 2437 N N . LEU A 1 310 ? -17.743 5.092 -0.635 1.00 93.88 310 LEU A N 1
ATOM 2438 C CA . LEU A 1 310 ? -18.724 5.544 0.363 1.00 93.88 310 LEU A CA 1
ATOM 2439 C C . LEU A 1 310 ? -18.856 4.568 1.537 1.00 93.88 310 LEU A C 1
ATOM 2441 O O . LEU A 1 310 ? -19.951 4.126 1.894 1.00 93.88 310 LEU A O 1
ATOM 2445 N N . ARG A 1 311 ? -17.714 4.163 2.099 1.00 95.06 311 ARG A N 1
ATOM 2446 C CA . ARG A 1 311 ? -17.674 3.161 3.167 1.00 95.06 311 ARG A CA 1
ATOM 2447 C C . ARG A 1 311 ? -16.612 3.449 4.211 1.00 95.06 311 ARG A C 1
ATOM 2449 O O . ARG A 1 311 ? -15.580 4.046 3.920 1.00 95.06 311 ARG A O 1
ATOM 2456 N N . VAL A 1 312 ? -16.842 2.937 5.413 1.00 96.81 312 VAL A N 1
ATOM 2457 C CA . VAL A 1 312 ? -15.857 2.886 6.495 1.00 96.81 312 VAL A CA 1
ATOM 2458 C C . VAL A 1 312 ? -15.545 1.428 6.805 1.00 96.81 312 VAL A C 1
ATOM 2460 O O . VAL A 1 312 ? -16.449 0.639 7.075 1.00 96.81 312 VAL A O 1
ATOM 2463 N N . THR A 1 313 ? -14.265 1.072 6.785 1.00 95.81 313 THR A N 1
ATOM 2464 C CA . THR A 1 313 ? -13.770 -0.228 7.243 1.00 95.81 313 THR A CA 1
ATOM 2465 C C . THR A 1 313 ? -13.148 -0.064 8.619 1.00 95.81 313 THR A C 1
ATOM 2467 O O . THR A 1 313 ? -12.222 0.723 8.790 1.00 95.81 313 THR A O 1
ATOM 2470 N N . VAL A 1 314 ? -13.637 -0.821 9.596 1.00 96.50 314 VAL A N 1
ATOM 2471 C CA . VAL A 1 314 ? -13.147 -0.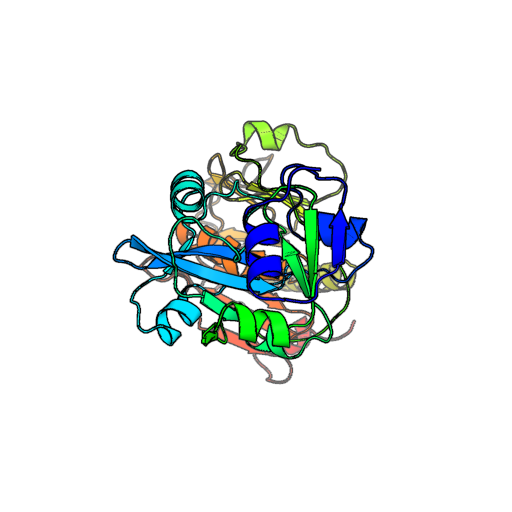805 10.976 1.00 96.50 314 VAL A CA 1
ATOM 2472 C C . VAL A 1 314 ? -12.359 -2.077 11.252 1.00 96.50 314 VAL A C 1
ATOM 2474 O O . VAL A 1 314 ? -12.878 -3.193 11.147 1.00 96.50 314 VAL A O 1
ATOM 2477 N N . PHE A 1 315 ? -11.111 -1.894 11.667 1.00 95.56 315 PHE A N 1
ATOM 2478 C CA . PHE A 1 315 ? -10.255 -2.937 12.204 1.00 95.56 315 PHE A CA 1
ATOM 2479 C C . PHE A 1 315 ? -10.133 -2.760 13.717 1.00 95.56 315 PHE A C 1
ATOM 2481 O O . PHE A 1 315 ? -9.830 -1.670 14.198 1.00 95.56 315 PHE A O 1
ATOM 2488 N N . ARG A 1 316 ? -10.354 -3.840 14.469 1.00 94.69 316 ARG A N 1
ATOM 2489 C CA . ARG A 1 316 ? -10.133 -3.893 15.921 1.00 94.69 316 ARG A CA 1
ATOM 2490 C C . ARG A 1 316 ? -9.050 -4.904 16.215 1.0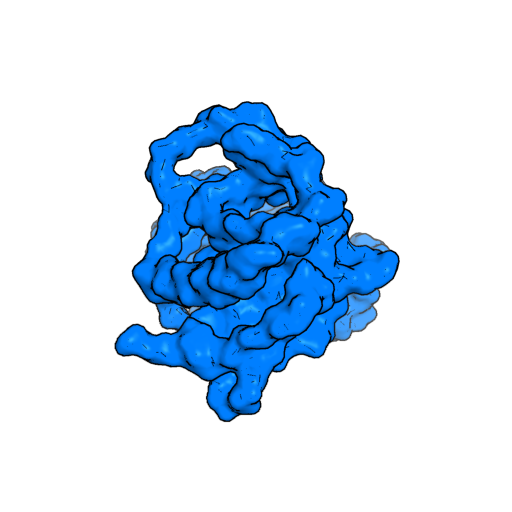0 94.69 316 ARG A C 1
ATOM 2492 O O . ARG A 1 316 ? -9.115 -6.015 15.691 1.00 94.69 316 ARG A O 1
ATOM 2499 N N . ARG A 1 317 ? -8.064 -4.525 17.023 1.00 94.06 317 ARG A N 1
ATOM 2500 C CA . ARG A 1 317 ? -6.935 -5.397 17.333 1.00 94.06 317 ARG A CA 1
ATOM 2501 C C . ARG A 1 317 ? -7.403 -6.552 18.210 1.00 94.06 317 ARG A C 1
ATOM 2503 O O . ARG A 1 317 ? -7.988 -6.326 19.268 1.00 94.06 317 ARG A O 1
ATOM 2510 N N . SER A 1 318 ? -7.152 -7.781 17.782 1.00 88.75 318 SER A N 1
ATOM 2511 C CA . SER A 1 318 ? -7.418 -8.981 18.576 1.00 88.75 318 SER A CA 1
ATOM 2512 C C . SER A 1 318 ? -6.301 -9.246 19.590 1.00 88.75 318 SER A C 1
ATOM 2514 O O . SER A 1 318 ? -5.225 -8.647 19.543 1.00 88.75 318 SER A O 1
ATOM 2516 N N . GLY A 1 319 ? -6.560 -10.148 20.543 1.00 84.81 319 GLY A N 1
ATOM 2517 C CA . GLY A 1 319 ? -5.596 -10.504 21.593 1.00 84.81 319 GLY A CA 1
ATOM 2518 C C . GLY A 1 319 ? -4.298 -11.142 21.073 1.00 84.81 319 GLY A C 1
ATOM 2519 O O . GLY A 1 319 ? -3.269 -11.036 21.729 1.00 84.81 319 GLY A O 1
ATOM 2520 N N . ASP A 1 320 ? -4.323 -11.735 19.877 1.00 86.06 320 ASP A N 1
ATOM 2521 C CA . ASP A 1 320 ? -3.148 -12.251 19.152 1.00 86.06 320 ASP A CA 1
ATOM 2522 C C . ASP A 1 320 ? -2.336 -11.151 18.436 1.00 86.06 320 ASP A C 1
ATOM 2524 O O . ASP A 1 320 ? -1.346 -11.427 17.761 1.00 86.06 320 ASP A O 1
ATOM 2528 N N . GLY A 1 321 ? -2.762 -9.895 18.577 1.00 83.69 321 GLY A N 1
ATOM 2529 C CA . GLY A 1 321 ? -2.098 -8.721 18.041 1.00 83.69 321 GLY A CA 1
ATOM 2530 C C . GLY A 1 321 ? -2.326 -8.447 16.562 1.00 83.69 321 GLY A C 1
ATOM 2531 O O . GLY A 1 321 ? -1.630 -7.606 15.997 1.00 83.69 321 GLY A O 1
ATOM 2532 N N . GLN A 1 322 ? -3.296 -9.113 15.938 1.00 86.88 322 GLN A N 1
ATOM 2533 C CA . GLN A 1 322 ? -3.656 -8.877 14.544 1.00 86.88 322 GLN A CA 1
ATOM 2534 C C . GLN A 1 322 ? -4.846 -7.924 14.405 1.00 86.88 322 GLN A C 1
ATOM 2536 O O . GLN A 1 322 ? -5.594 -7.680 15.347 1.00 86.88 322 GLN A O 1
ATOM 2541 N N . PHE A 1 323 ? -5.037 -7.402 13.193 1.00 87.50 323 PHE A N 1
ATOM 2542 C CA . PHE A 1 323 ? -6.271 -6.736 12.779 1.00 87.50 323 PHE A CA 1
ATOM 2543 C C . PHE A 1 323 ? -7.105 -7.678 11.904 1.00 87.50 323 PHE A C 1
ATOM 2545 O O . PHE A 1 323 ? -6.984 -7.641 10.673 1.00 87.50 323 PHE A O 1
ATOM 2552 N N . PRO A 1 324 ? -7.951 -8.538 12.493 1.00 81.31 324 PRO A N 1
ATOM 2553 C CA . PRO A 1 324 ? -8.909 -9.308 11.720 1.00 81.31 324 PRO A CA 1
ATOM 2554 C C . PRO A 1 324 ? -9.894 -8.351 11.028 1.00 81.31 324 PRO A C 1
ATOM 2556 O O . PRO A 1 324 ? -10.342 -7.354 11.598 1.00 81.31 324 PRO A O 1
ATOM 2559 N N . ARG A 1 325 ? -10.221 -8.631 9.763 1.00 66.38 325 ARG A N 1
ATOM 2560 C CA . ARG A 1 325 ? -11.192 -7.836 8.993 1.00 66.38 325 ARG A CA 1
ATOM 2561 C C . ARG A 1 325 ? -12.591 -8.164 9.490 1.00 66.38 325 ARG A C 1
ATOM 2563 O O . ARG A 1 325 ? -12.966 -9.329 9.389 1.00 66.38 325 ARG A O 1
ATOM 2570 N N . LEU A 1 326 ? -13.366 -7.193 9.986 1.00 68.00 326 LEU A N 1
ATOM 2571 C CA . LEU A 1 326 ? -14.681 -7.565 10.523 1.00 68.00 326 LEU A CA 1
ATOM 2572 C C . LEU A 1 326 ? -15.827 -6.551 10.472 1.00 68.00 326 LEU A C 1
ATOM 2574 O O . LEU A 1 326 ? -16.955 -6.962 10.731 1.00 68.00 326 LEU A O 1
ATOM 2578 N N . THR A 1 327 ? -15.647 -5.274 10.121 1.00 80.38 327 THR A N 1
ATOM 2579 C CA . THR A 1 327 ? -16.826 -4.401 9.950 1.00 80.38 327 THR A CA 1
ATOM 2580 C C . THR A 1 327 ? -16.633 -3.402 8.823 1.00 80.38 327 THR A C 1
ATOM 2582 O O . THR A 1 327 ? -15.847 -2.468 8.937 1.00 80.38 327 THR A O 1
ATOM 2585 N N . GLU A 1 328 ? -17.377 -3.605 7.741 1.00 90.75 328 GLU A N 1
ATOM 2586 C CA . GLU A 1 328 ? -17.559 -2.619 6.681 1.00 90.75 328 GLU A CA 1
ATOM 2587 C C . GLU A 1 328 ? -18.937 -1.995 6.833 1.00 90.75 328 GLU A C 1
ATOM 2589 O O . GLU A 1 328 ? -19.935 -2.700 6.978 1.00 90.75 328 GLU A O 1
ATOM 2594 N N . LEU A 1 329 ? -18.975 -0.669 6.815 1.00 93.38 329 LEU A N 1
ATOM 2595 C CA . LEU A 1 329 ? -20.200 0.102 6.891 1.00 93.38 329 LEU A CA 1
ATOM 2596 C C . LEU A 1 329 ? -20.287 0.943 5.625 1.00 93.38 329 LEU A C 1
ATOM 2598 O O . LEU A 1 329 ? -19.490 1.863 5.448 1.00 93.38 329 LEU A O 1
ATOM 2602 N N . ALA A 1 330 ? -21.213 0.600 4.736 1.00 94.31 330 ALA A N 1
ATOM 2603 C CA . ALA A 1 330 ? -21.447 1.336 3.502 1.00 94.31 330 ALA A CA 1
ATOM 2604 C C . ALA A 1 330 ? -22.610 2.321 3.670 1.00 94.31 330 ALA A C 1
ATOM 2606 O O . ALA A 1 330 ? -23.571 2.039 4.392 1.00 94.31 330 ALA A O 1
ATOM 2607 N N . ALA A 1 331 ? -22.526 3.460 2.986 1.00 90.56 331 ALA A N 1
ATOM 2608 C CA . ALA A 1 331 ? -23.645 4.384 2.850 1.00 90.56 331 ALA A CA 1
ATOM 2609 C C . ALA A 1 331 ? -24.814 3.735 2.080 1.00 90.56 331 ALA A C 1
ATOM 2611 O O . ALA A 1 331 ? -24.641 2.768 1.335 1.00 90.56 331 ALA A O 1
ATOM 2612 N N . GLY A 1 332 ? -26.019 4.265 2.270 1.00 90.75 332 GLY A N 1
ATOM 2613 C CA . GLY A 1 332 ? -27.283 3.748 1.747 1.00 90.75 332 GLY A CA 1
ATOM 2614 C C . GLY A 1 332 ? -27.869 2.585 2.552 1.00 90.75 332 GLY A C 1
ATOM 2615 O O . GLY A 1 332 ? -28.860 1.993 2.130 1.00 90.75 332 GLY A O 1
ATOM 2616 N N . GLN A 1 333 ? -27.267 2.230 3.692 1.00 89.88 333 GLN A N 1
ATOM 2617 C CA . GLN A 1 333 ? -27.671 1.077 4.507 1.00 89.88 333 GLN A CA 1
ATOM 2618 C C . GLN A 1 333 ? -28.180 1.460 5.906 1.00 89.88 333 GLN A C 1
ATOM 2620 O O . GLN A 1 333 ? -28.407 0.569 6.726 1.00 89.88 333 GLN A O 1
ATOM 2625 N N . ALA A 1 334 ? -28.348 2.758 6.205 1.00 92.06 334 ALA A N 1
ATOM 2626 C CA . ALA A 1 334 ? -28.744 3.261 7.527 1.00 92.06 334 ALA A CA 1
ATOM 2627 C C . ALA A 1 334 ? -27.854 2.733 8.674 1.00 92.06 334 ALA A C 1
ATOM 2629 O O . ALA A 1 334 ? -28.290 2.561 9.819 1.00 92.06 334 ALA A O 1
ATOM 2630 N N . LEU A 1 335 ? -26.586 2.447 8.362 1.00 95.81 335 LEU A N 1
ATOM 2631 C CA . LEU A 1 335 ? -25.624 1.903 9.310 1.00 95.81 335 LEU A CA 1
ATOM 2632 C C . LEU A 1 335 ? -25.040 3.005 10.191 1.00 95.81 335 LEU A C 1
ATOM 2634 O O . LEU A 1 335 ? -24.850 4.148 9.773 1.00 95.81 335 LEU A O 1
ATOM 2638 N N . ARG A 1 336 ? -24.712 2.631 11.432 1.00 96.88 336 ARG A N 1
ATOM 2639 C CA . ARG A 1 336 ? -24.071 3.523 12.399 1.00 96.88 336 ARG A CA 1
ATOM 2640 C C . ARG A 1 336 ? -22.718 2.986 12.836 1.00 96.88 336 ARG A C 1
ATOM 2642 O O . ARG A 1 336 ? -22.633 1.882 13.375 1.00 96.88 336 ARG A O 1
ATOM 2649 N N . LEU A 1 337 ? -21.684 3.801 12.666 1.00 96.75 337 LEU A N 1
ATOM 2650 C CA . LEU A 1 337 ? -20.346 3.559 13.185 1.00 96.75 337 LEU A CA 1
ATOM 2651 C C . LEU A 1 337 ? -20.334 3.726 14.701 1.00 96.75 337 LEU A C 1
ATOM 2653 O O . LEU A 1 337 ? -20.704 4.776 15.221 1.00 96.75 337 LEU A O 1
ATOM 2657 N N . LYS A 1 338 ? -19.908 2.676 15.404 1.00 96.62 338 LYS A N 1
ATOM 2658 C CA . LYS A 1 338 ? -19.796 2.616 16.867 1.00 96.62 338 LYS A CA 1
ATOM 2659 C C . LYS A 1 338 ? -18.428 2.079 17.251 1.00 96.62 338 LYS A C 1
ATOM 2661 O O . LYS A 1 338 ? -17.874 1.246 16.530 1.00 96.62 338 LYS A O 1
ATOM 2666 N N . THR A 1 339 ? -17.936 2.469 18.423 1.00 96.12 339 THR A N 1
ATOM 2667 C CA . THR A 1 339 ? -16.669 1.959 18.953 1.00 96.12 339 THR A CA 1
ATOM 2668 C C . THR A 1 339 ? -16.689 1.777 20.471 1.00 96.12 339 THR A C 1
ATOM 2670 O O . THR A 1 339 ? -17.232 2.629 21.173 1.00 96.12 339 THR A O 1
ATOM 2673 N N . PRO A 1 340 ? -16.106 0.685 21.001 1.00 95.50 340 PRO A N 1
ATOM 2674 C CA . PRO A 1 340 ? -15.873 0.520 22.433 1.00 95.50 340 PRO A CA 1
ATOM 2675 C C . PRO A 1 340 ? -14.947 1.591 23.026 1.00 95.50 340 PRO A C 1
ATOM 2677 O O . PRO A 1 340 ? -15.019 1.828 24.226 1.00 95.50 340 PRO A O 1
ATOM 2680 N N . LEU A 1 341 ? -14.113 2.260 22.216 1.00 96.44 341 LEU A N 1
ATOM 2681 C CA . LEU A 1 341 ? -13.250 3.353 22.684 1.00 96.44 341 LEU A CA 1
ATOM 2682 C C . LEU A 1 341 ? -14.048 4.589 23.125 1.00 96.44 341 LEU A C 1
ATOM 2684 O O . LEU A 1 341 ? -13.574 5.376 23.939 1.00 96.44 341 LEU A O 1
ATOM 2688 N N . LEU A 1 342 ? -15.265 4.749 22.599 1.00 97.62 342 LEU A N 1
ATOM 2689 C CA . LEU A 1 342 ? -16.175 5.852 22.895 1.00 97.62 342 LEU A CA 1
ATOM 2690 C C . LEU A 1 342 ? -17.559 5.279 23.246 1.00 97.62 342 LEU A C 1
ATOM 2692 O O . LEU A 1 342 ? -18.464 5.284 22.407 1.00 97.62 342 LEU A O 1
ATOM 2696 N N . PRO A 1 343 ? -17.756 4.746 24.466 1.00 97.06 343 PRO A N 1
ATOM 2697 C CA . PRO A 1 343 ? -19.012 4.105 24.844 1.00 97.06 343 PRO A CA 1
ATOM 2698 C C . PRO A 1 343 ? -20.216 5.040 24.674 1.00 97.06 343 PRO A C 1
ATOM 2700 O O . PRO A 1 343 ? -20.288 6.099 25.292 1.00 97.06 343 PRO A O 1
ATOM 2703 N N . GLY A 1 344 ? -21.176 4.640 23.837 1.00 96.88 344 GLY A N 1
ATOM 2704 C CA . GLY A 1 344 ? -22.364 5.440 23.512 1.00 96.88 344 GLY A CA 1
ATOM 2705 C C . GLY A 1 344 ? -22.225 6.330 22.271 1.00 96.88 344 GLY A C 1
ATOM 2706 O O . GLY A 1 344 ? -23.222 6.903 21.836 1.00 96.88 344 GLY A O 1
ATOM 2707 N N . PHE A 1 345 ? -21.040 6.413 21.661 1.00 97.88 345 PHE A N 1
ATOM 2708 C CA . PHE A 1 345 ? -20.860 7.072 20.370 1.00 97.88 345 PHE A CA 1
ATOM 2709 C C . PHE A 1 345 ? -21.538 6.277 19.248 1.00 97.88 345 PHE A C 1
ATOM 2711 O O . PHE A 1 345 ? -21.413 5.050 19.165 1.00 97.88 345 PHE A O 1
ATOM 2718 N N . ALA A 1 346 ? -22.239 6.987 18.365 1.00 97.31 346 ALA A N 1
ATOM 2719 C CA . ALA A 1 346 ? -22.813 6.434 17.149 1.00 97.31 346 ALA A CA 1
ATOM 2720 C C . ALA A 1 346 ? -22.866 7.512 16.058 1.00 97.31 346 ALA A C 1
ATOM 2722 O O . ALA A 1 346 ? -23.524 8.533 16.244 1.00 97.31 346 ALA A O 1
ATOM 2723 N N . LEU A 1 347 ? -22.220 7.263 14.920 1.00 97.44 347 LEU A N 1
ATOM 2724 C CA . LEU A 1 347 ? -22.203 8.159 13.760 1.00 97.44 347 LEU A CA 1
ATOM 2725 C C . LEU A 1 347 ? -22.942 7.517 12.585 1.00 97.44 347 LEU A C 1
ATOM 2727 O O . LEU A 1 347 ? -22.630 6.387 12.217 1.00 97.44 347 LEU A O 1
ATOM 2731 N N . SER A 1 348 ? -23.916 8.220 12.007 1.00 97.44 348 SER A N 1
ATOM 2732 C CA . SER A 1 348 ? -24.580 7.808 10.764 1.00 97.44 348 SER A CA 1
ATOM 2733 C C . SER A 1 348 ? -23.574 7.812 9.613 1.00 97.44 348 SER A C 1
ATOM 2735 O O . SER A 1 348 ? -22.914 8.822 9.374 1.00 97.44 348 SER A O 1
ATOM 2737 N N . ILE A 1 349 ? -23.440 6.683 8.915 1.00 97.38 349 ILE A N 1
ATOM 2738 C CA . ILE A 1 349 ? -22.573 6.598 7.732 1.00 97.38 349 ILE A CA 1
ATOM 2739 C C . ILE A 1 349 ? -23.167 7.380 6.561 1.00 97.38 349 ILE A C 1
ATOM 2741 O O . ILE A 1 349 ? -22.421 7.999 5.808 1.00 97.38 349 ILE A O 1
ATOM 2745 N N . ASP A 1 350 ? -24.494 7.411 6.453 1.00 95.25 350 ASP A N 1
ATOM 2746 C CA . ASP A 1 350 ? -25.186 8.196 5.431 1.00 95.25 350 ASP A CA 1
ATOM 2747 C C . ASP A 1 350 ? -24.905 9.692 5.623 1.00 95.25 350 ASP A C 1
ATOM 2749 O O . ASP A 1 350 ? -24.542 10.372 4.668 1.00 95.25 350 ASP A O 1
ATOM 2753 N N . ASP A 1 351 ? -24.957 10.182 6.866 1.00 93.75 351 ASP A N 1
ATOM 2754 C CA . ASP A 1 351 ? -24.696 11.595 7.178 1.00 93.75 351 ASP A CA 1
ATOM 2755 C C . ASP A 1 351 ? -23.212 11.941 6.989 1.00 93.75 351 ASP A C 1
ATOM 2757 O O . ASP A 1 351 ? -22.879 13.037 6.544 1.00 93.75 351 ASP A O 1
ATOM 2761 N N . LEU A 1 352 ? -22.304 11.007 7.305 1.00 95.25 352 LEU A N 1
ATOM 2762 C CA . LEU A 1 352 ? -20.865 11.201 7.113 1.00 95.25 352 LEU A CA 1
ATOM 2763 C C . LEU A 1 352 ? -20.533 11.474 5.635 1.00 95.25 352 LEU A C 1
ATOM 2765 O O . LEU A 1 352 ? -19.735 12.367 5.336 1.00 95.25 352 LEU A O 1
ATOM 2769 N N . PHE A 1 353 ? -21.168 10.730 4.726 1.00 94.88 353 PHE A N 1
ATOM 2770 C CA . PHE A 1 353 ? -20.953 10.820 3.281 1.00 94.88 353 PHE A CA 1
ATOM 2771 C C . PHE A 1 353 ? -21.961 11.712 2.538 1.00 94.88 353 PHE A C 1
ATOM 2773 O O . PHE A 1 353 ? -21.856 11.844 1.318 1.00 94.88 353 PHE A O 1
ATOM 2780 N N . ALA A 1 354 ? -22.915 12.337 3.231 1.00 88.50 354 ALA A N 1
ATOM 2781 C CA . ALA A 1 354 ? -23.894 13.222 2.605 1.00 88.50 354 ALA A CA 1
ATOM 2782 C C . ALA A 1 354 ? -23.199 14.401 1.886 1.00 88.50 354 ALA A C 1
ATOM 2784 O O . ALA A 1 354 ? -22.173 14.888 2.362 1.00 88.50 354 ALA A O 1
ATOM 2785 N N . PRO A 1 355 ? -23.703 14.889 0.742 1.00 77.31 355 PRO A N 1
ATOM 2786 C CA . PRO A 1 355 ? -23.213 16.139 0.164 1.00 77.31 355 PRO A CA 1
ATOM 2787 C C . PRO A 1 355 ? -23.427 17.306 1.140 1.00 77.31 355 PRO A C 1
ATOM 2789 O O . PRO A 1 355 ? -24.336 17.246 1.969 1.00 77.31 355 PRO A O 1
ATOM 2792 N N . ALA A 1 356 ? -22.575 18.330 1.045 1.00 61.94 356 ALA A N 1
ATOM 2793 C CA . ALA A 1 356 ? -22.713 19.572 1.811 1.00 61.94 356 ALA A CA 1
ATOM 2794 C C . ALA A 1 356 ? -24.005 20.326 1.478 1.00 61.94 356 ALA A C 1
ATOM 2796 O O . ALA A 1 356 ? -24.376 20.334 0.278 1.00 61.94 356 ALA A O 1
#

Nearest PDB structures (foldseek):
  6okh-assembly1_B  TM=9.601E-01  e=2.436E-18  Leptospira borgpetersenii serovar Hardjo-bovis str. JB197
  1dbu-assembly1_A  TM=9.290E-01  e=6.011E-17  Haemophilus influenzae
  1dbx-assembly2_B  TM=9.262E-01  e=6.011E-17  Haemophilus influenzae
  2dxa-assembly1_A  TM=9.339E-01  e=1.582E-16  Escherichia coli
  3ri0-assembly2_B  TM=8.866E-01  e=1.379E-12  Thermus thermophilus HB8

Solvent-accessible surface area (backbone atoms only — not comparable to full-atom values): 19812 Å² total; per-residue (Å²): 130,86,80,30,55,21,50,50,39,35,59,75,69,69,50,77,68,45,84,43,76,42,84,68,58,91,82,40,68,45,59,44,56,15,62,69,67,75,48,62,30,63,38,26,41,41,54,42,46,26,23,38,82,83,68,52,61,31,36,39,37,36,40,39,79,51,53,75,27,40,68,51,38,14,60,76,74,76,41,96,38,43,45,75,45,56,70,68,57,30,26,67,41,35,67,27,54,91,81,6,36,27,84,44,54,34,68,47,92,54,61,40,37,28,34,50,73,57,61,75,40,84,52,37,34,33,39,38,38,36,67,34,31,31,31,37,34,41,29,67,54,53,41,69,75,61,66,47,48,73,36,83,21,58,58,78,74,91,79,84,83,95,87,82,93,76,82,86,77,70,85,64,98,58,69,42,38,52,78,54,57,76,66,57,78,94,77,74,56,49,69,30,28,56,82,10,43,78,43,80,42,76,70,80,55,71,71,57,52,51,47,50,48,52,54,47,49,57,54,52,60,65,35,60,98,37,56,76,52,30,51,75,52,55,53,89,46,51,32,36,64,48,64,30,27,31,40,60,46,52,30,39,30,35,36,47,93,45,61,84,31,60,54,95,87,37,32,60,40,62,40,43,29,41,30,43,70,56,43,92,92,45,38,70,45,54,75,44,57,46,48,53,50,39,23,71,62,60,27,44,30,44,36,42,35,31,74,89,75,42,29,38,38,44,29,50,46,46,97,90,42,41,62,58,85,78,42,76,46,46,48,89,62,86,36,64,54,65,47,86,83,44,79,87,50,71,42,51,39,45,68,64,68,47,81,132

Secondary structure (DSSP, 8-state):
-PPPHHHHHHHHTT---EEEE----TT-HHHHHHHHHTS-GGGEEEEEEEEETT--EEEEEEETT--B-HHHHHHHTT-S-EEEPPHHHHHHHHSS-TTS--SSS-SS---EEEEGGGGG-S-EEEEEEETTEEEEE-HHHHHHHH-PEEE--B---SS-------------S----HHHHTTS--SSSEEEEETTEEEEEPPPPHHHHHHHHHHHHHHHHHHTT-GGGEEEEESS--EEEETTEEE--SEEEEEGGGGGGB-SS-EES--SEEEEE--TTTHHIIIIIIHHHHHHHT-SEEEEEETTTTEEEEEE--TTS---EEEEEETTS--EE--TTSTT--EEHHHHHS--

pLDDT: mean 88.12, std 14.84, range [27.45, 98.69]